Protein AF-A0A661V1I5-F1 (afdb_monomer)

Nearest PDB structures (foldseek):
  2yck-assembly1_X  TM=9.492E-01  e=4.056E-14  Carboxydothermus hydrogenoformans Z-2901
  4o1e-assembly1_B  TM=9.202E-01  e=3.389E-14  Desulfitobacterium hafniense DCB-2
  4o1f-assembly1_B  TM=9.133E-01  e=3.598E-14  Desulfitobacterium hafniense DCB-2
  4djd-assembly1_A  TM=9.327E-01  e=1.877E-12  Neomoorella thermoacetica
  1f6y-assembly1_B  TM=9.258E-01  e=1.568E-12  Moorella thermoacetica ATCC 39073

Sequence (183 aa):
MLIIGENINASSRRIAEAIKARNSTFLEELILRCAQNADYLDVNVGGDKGSTEQEIEDMKWLIDIICKVTDKAIVVDSANPEVIEAGLKQGVSLRAERSNRVAMVNSVNAEKARLEAIGPLVGEYRVDVIALAMDDKGIPSRVEERIRACDLILEGLSRYNIPAERVYFDPLVLPIGVDTTQG

Radius of gyration: 16.54 Å; Cα contacts (8 Å, |Δi|>4): 304; chains: 1; bounding box: 37×35×42 Å

Structure (mmCIF, N/CA/C/O backbone):
data_AF-A0A661V1I5-F1
#
_entry.id   AF-A0A661V1I5-F1
#
loop_
_atom_site.group_PDB
_atom_site.id
_atom_site.type_symbol
_atom_site.label_atom_id
_atom_site.label_alt_id
_atom_site.label_comp_id
_atom_site.label_asym_id
_atom_site.label_entity_id
_atom_site.label_seq_id
_atom_site.pdbx_PDB_ins_code
_atom_site.Cartn_x
_atom_site.Cartn_y
_atom_site.Cartn_z
_atom_site.occupancy
_atom_site.B_iso_or_equiv
_atom_site.auth_seq_id
_atom_site.auth_comp_id
_atom_site.auth_asym_id
_atom_site.auth_atom_id
_atom_site.pdbx_PDB_model_num
ATOM 1 N N . MET A 1 1 ? -13.691 -7.623 -11.183 1.00 90.19 1 MET A N 1
ATOM 2 C CA . MET A 1 1 ? -12.811 -6.454 -10.996 1.00 90.19 1 MET A CA 1
ATOM 3 C C . MET A 1 1 ? -12.716 -6.231 -9.505 1.00 90.19 1 MET A C 1
ATOM 5 O O . MET A 1 1 ? -13.772 -6.224 -8.890 1.00 90.19 1 MET A O 1
ATOM 9 N N . LEU A 1 2 ? -11.506 -6.144 -8.955 1.00 95.19 2 LEU A N 1
ATOM 10 C CA . LEU A 1 2 ? -11.313 -5.737 -7.563 1.00 95.19 2 LEU A CA 1
ATOM 11 C C . LEU A 1 2 ? -11.330 -4.210 -7.495 1.00 95.19 2 LEU A C 1
ATOM 13 O O . LEU A 1 2 ? -10.787 -3.559 -8.388 1.00 95.19 2 LEU A O 1
ATOM 17 N N . ILE A 1 3 ? -11.952 -3.652 -6.462 1.00 97.50 3 ILE A N 1
ATOM 18 C CA . ILE A 1 3 ? -12.071 -2.208 -6.260 1.00 97.50 3 ILE A CA 1
ATOM 19 C C . ILE A 1 3 ? -11.316 -1.818 -4.989 1.00 97.50 3 ILE A C 1
ATOM 21 O O . ILE A 1 3 ? -11.669 -2.254 -3.892 1.00 97.50 3 ILE A O 1
ATOM 25 N N . ILE A 1 4 ? -10.299 -0.970 -5.134 1.00 97.94 4 ILE A N 1
ATOM 26 C CA . ILE A 1 4 ? -9.569 -0.359 -4.020 1.00 97.94 4 ILE A CA 1
ATOM 27 C C . ILE A 1 4 ? -10.082 1.077 -3.860 1.00 97.94 4 ILE A C 1
ATOM 29 O O . ILE A 1 4 ? -9.988 1.879 -4.786 1.00 97.94 4 ILE A O 1
ATOM 33 N N . GLY A 1 5 ? -10.683 1.396 -2.713 1.00 97.44 5 GLY A N 1
ATOM 34 C CA . GLY A 1 5 ? -11.183 2.741 -2.423 1.00 97.44 5 GLY A CA 1
ATOM 35 C C . GLY A 1 5 ? -10.078 3.661 -1.900 1.00 97.44 5 GLY A C 1
ATOM 36 O O . GLY A 1 5 ? -9.594 3.443 -0.796 1.00 97.44 5 GLY A O 1
ATOM 37 N N . GLU A 1 6 ? -9.745 4.716 -2.646 1.00 95.94 6 GLU A N 1
ATOM 38 C CA . GLU A 1 6 ? -8.630 5.655 -2.381 1.00 95.94 6 GLU A CA 1
ATOM 39 C C . GLU A 1 6 ? -8.976 6.840 -1.452 1.00 95.94 6 GLU A C 1
ATOM 41 O O . GLU A 1 6 ? -8.197 7.773 -1.268 1.00 95.94 6 GLU A O 1
ATOM 46 N N . ASN A 1 7 ? -10.187 6.877 -0.889 1.00 95.81 7 ASN A N 1
ATOM 47 C CA . ASN A 1 7 ? -10.696 8.085 -0.230 1.00 95.81 7 ASN A CA 1
ATOM 48 C C . ASN A 1 7 ? -10.037 8.406 1.126 1.00 95.81 7 ASN A C 1
ATOM 50 O O . ASN A 1 7 ? -10.216 9.522 1.622 1.00 95.81 7 ASN A O 1
ATOM 54 N N . ILE A 1 8 ? -9.327 7.457 1.744 1.00 96.69 8 ILE A N 1
ATOM 55 C CA . ILE A 1 8 ? -8.673 7.619 3.052 1.00 96.69 8 ILE A CA 1
ATOM 56 C C . ILE A 1 8 ? -7.198 7.966 2.815 1.00 96.69 8 ILE A C 1
ATOM 58 O O . ILE A 1 8 ? -6.294 7.201 3.136 1.00 96.69 8 ILE A O 1
ATOM 62 N N . ASN A 1 9 ? -6.968 9.134 2.216 1.00 96.50 9 ASN A N 1
ATOM 63 C CA . ASN A 1 9 ? -5.639 9.564 1.796 1.00 96.50 9 ASN A CA 1
ATOM 64 C C . ASN A 1 9 ? -5.315 10.981 2.290 1.00 96.50 9 ASN A C 1
ATOM 66 O O . ASN A 1 9 ? -6.032 11.941 1.988 1.00 96.50 9 ASN A O 1
ATOM 70 N N . ALA A 1 10 ? -4.228 11.112 3.053 1.00 95.31 10 ALA A N 1
ATOM 71 C CA . ALA A 1 10 ? -3.801 12.358 3.684 1.00 95.31 10 ALA A CA 1
ATOM 72 C C . ALA A 1 10 ? -3.279 13.432 2.706 1.00 95.31 10 ALA A C 1
ATOM 74 O O . ALA A 1 10 ? -3.188 14.599 3.088 1.00 95.31 10 ALA A O 1
ATOM 75 N N . SER A 1 11 ? -3.049 13.119 1.427 1.00 92.75 11 SER A N 1
ATOM 76 C CA . SER A 1 11 ? -2.847 14.156 0.398 1.00 92.75 11 SER A CA 1
ATOM 77 C C . SER A 1 11 ? -4.077 15.065 0.240 1.00 92.75 11 SER A C 1
ATOM 79 O O . SER A 1 11 ? -3.967 16.249 -0.094 1.00 92.75 11 SER A O 1
ATOM 81 N N . SER A 1 12 ? -5.272 14.550 0.551 1.00 94.19 12 SER A N 1
ATOM 82 C CA . SER A 1 12 ? -6.475 15.362 0.666 1.00 94.19 12 SER A CA 1
ATOM 83 C C . SER A 1 12 ? -6.433 16.172 1.954 1.00 94.19 12 SER A C 1
ATOM 85 O O . SER A 1 12 ? -6.531 15.633 3.058 1.00 94.19 12 SER A O 1
ATOM 87 N N . ARG A 1 13 ? -6.409 17.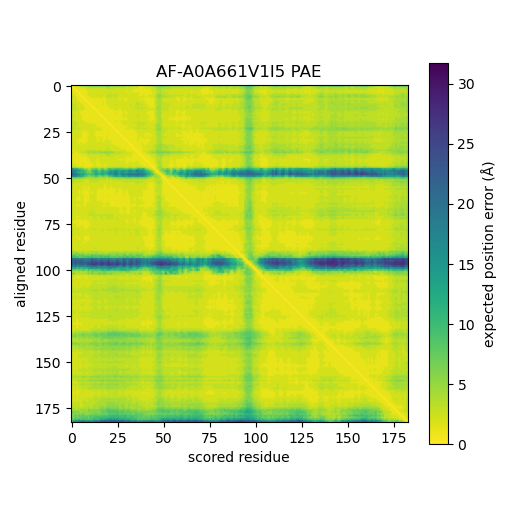502 1.817 1.00 93.31 13 ARG A N 1
ATOM 88 C CA . ARG A 1 13 ? -6.427 18.441 2.949 1.00 93.31 13 ARG A CA 1
ATOM 89 C C . ARG A 1 13 ? -7.509 18.115 3.984 1.00 93.31 13 ARG A C 1
ATOM 91 O O . ARG A 1 13 ? -7.252 18.182 5.181 1.00 93.31 13 ARG A O 1
ATOM 98 N N . ARG A 1 14 ? -8.711 17.749 3.528 1.00 95.25 14 ARG A N 1
ATOM 99 C CA . ARG A 1 14 ? -9.840 17.415 4.409 1.00 95.25 14 ARG A CA 1
ATOM 100 C C . ARG A 1 14 ? -9.549 16.179 5.264 1.00 95.25 14 ARG A C 1
ATOM 102 O O . ARG A 1 14 ? -9.941 16.141 6.426 1.00 95.25 14 ARG A O 1
ATOM 109 N N . ILE A 1 15 ? -8.888 15.178 4.687 1.00 95.88 15 ILE A N 1
ATOM 110 C CA . ILE A 1 15 ? -8.529 13.940 5.383 1.00 95.88 15 ILE A CA 1
ATOM 111 C C . ILE A 1 15 ? -7.357 14.194 6.330 1.00 95.88 15 ILE A C 1
ATOM 113 O O . ILE A 1 15 ? -7.451 13.831 7.499 1.00 95.88 15 ILE A O 1
ATOM 117 N N . ALA A 1 16 ? -6.321 14.911 5.887 1.00 94.69 16 ALA A N 1
ATOM 118 C CA . ALA A 1 16 ? -5.208 15.311 6.748 1.00 94.69 16 ALA A CA 1
ATOM 119 C C . ALA A 1 16 ? -5.670 16.099 7.984 1.00 94.69 16 ALA A C 1
ATOM 121 O O . ALA A 1 16 ? -5.245 15.815 9.103 1.00 94.69 16 ALA A O 1
ATOM 122 N N . GLU A 1 17 ? -6.569 17.072 7.807 1.00 95.12 17 GLU A N 1
ATOM 123 C CA . GLU A 1 17 ? -7.135 17.842 8.921 1.00 95.12 17 GLU A CA 1
ATOM 124 C C . GLU A 1 17 ? -7.941 16.948 9.876 1.00 95.12 17 GLU A C 1
ATOM 126 O O . GLU A 1 17 ? -7.834 17.104 11.093 1.00 95.12 17 GLU A O 1
ATOM 131 N N . ALA A 1 18 ? -8.698 15.978 9.352 1.00 96.44 18 ALA A N 1
ATOM 132 C CA . ALA A 1 18 ? -9.446 15.030 10.172 1.00 96.44 18 ALA A CA 1
ATOM 133 C C . ALA A 1 18 ? -8.541 14.086 10.977 1.00 96.44 18 ALA A C 1
ATOM 135 O O . ALA A 1 18 ? -8.819 13.853 12.155 1.00 96.44 18 ALA A O 1
ATOM 136 N N . ILE A 1 19 ? -7.457 13.588 10.372 1.00 95.75 19 ILE A N 1
ATOM 137 C CA . ILE A 1 19 ? -6.452 12.759 11.052 1.00 95.75 19 ILE A CA 1
ATOM 138 C C . ILE A 1 19 ? -5.800 13.561 12.176 1.00 95.75 19 ILE A C 1
ATOM 140 O O . ILE A 1 19 ? -5.834 13.150 13.337 1.00 95.75 19 ILE A O 1
ATOM 144 N N . LYS A 1 20 ? -5.314 14.765 11.856 1.00 94.06 20 LYS A N 1
ATOM 145 C CA . LYS A 1 20 ? -4.669 15.663 12.819 1.00 94.06 20 LYS A CA 1
ATOM 146 C C . LYS A 1 20 ? -5.583 16.028 13.990 1.00 94.06 20 LYS A C 1
ATOM 148 O O . LYS A 1 20 ? -5.125 16.118 15.125 1.00 94.06 20 LYS A O 1
ATOM 153 N N . ALA A 1 21 ? -6.867 16.256 13.724 1.00 96.31 21 ALA A N 1
ATOM 154 C CA . ALA A 1 21 ? -7.854 16.587 14.748 1.00 96.31 21 ALA A CA 1
ATOM 155 C C . ALA A 1 21 ? -8.402 15.358 15.497 1.00 96.31 21 ALA A C 1
ATOM 157 O O . ALA A 1 21 ? -9.274 15.522 16.349 1.00 96.31 21 ALA A O 1
ATOM 158 N N . ARG A 1 22 ? -7.942 14.141 15.166 1.00 96.69 22 ARG A N 1
ATOM 159 C CA . ARG A 1 22 ? -8.496 12.867 15.652 1.00 96.69 22 ARG A CA 1
ATOM 160 C C . ARG A 1 22 ? -10.026 12.799 15.521 1.00 96.69 22 ARG A C 1
ATOM 162 O O . ARG A 1 22 ? -10.720 12.285 16.396 1.00 96.69 22 ARG A O 1
ATOM 169 N N . ASN A 1 23 ? -10.567 13.327 14.422 1.00 97.62 23 ASN A N 1
ATOM 170 C CA . ASN A 1 23 ? -12.008 13.391 14.181 1.00 97.62 23 ASN A CA 1
ATOM 171 C C . ASN A 1 23 ? -12.547 12.025 13.723 1.00 97.62 23 ASN A C 1
ATOM 173 O O . ASN A 1 23 ? -12.797 11.804 12.535 1.00 97.62 23 ASN A O 1
ATOM 177 N N . SER A 1 24 ? -12.705 11.104 14.677 1.00 96.81 24 SER A N 1
ATOM 178 C CA . SER A 1 24 ? -13.149 9.735 14.405 1.00 96.81 24 SER A CA 1
ATOM 179 C C . SER A 1 24 ? -14.537 9.696 13.773 1.00 96.81 24 SER A C 1
ATOM 181 O O . SER A 1 24 ? -14.719 8.966 12.813 1.00 96.81 24 SER A O 1
ATOM 183 N 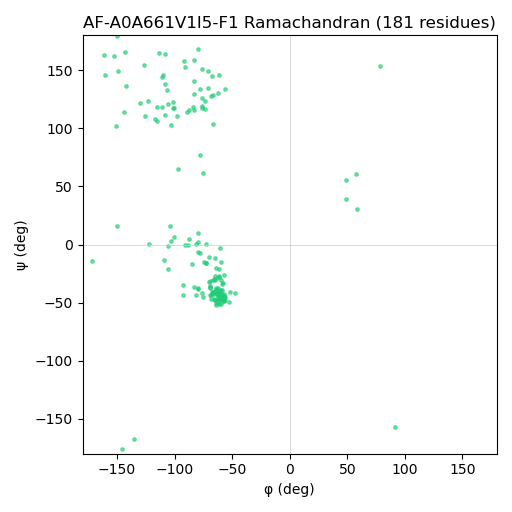N . THR A 1 25 ? -15.490 10.520 14.220 1.00 97.94 25 THR A N 1
ATOM 184 C CA . THR A 1 25 ? -16.861 10.528 13.676 1.00 97.94 25 THR A CA 1
ATOM 185 C C . THR A 1 25 ? -16.876 10.775 12.169 1.00 97.94 25 THR A C 1
ATOM 187 O O . THR A 1 25 ? -17.497 10.024 11.420 1.00 97.94 25 THR A O 1
ATOM 190 N N . PHE A 1 26 ? -16.149 11.795 11.702 1.00 98.00 26 PHE A N 1
ATOM 191 C CA . PHE A 1 26 ? -16.073 12.090 10.273 1.00 98.00 26 PHE A CA 1
ATOM 192 C C . PHE A 1 26 ? -15.441 10.940 9.472 1.00 98.00 26 PHE A C 1
ATOM 194 O O . PHE A 1 26 ? -15.925 10.604 8.387 1.00 98.00 26 PHE A O 1
ATOM 201 N N . LEU A 1 27 ? -14.365 10.345 9.996 1.00 97.94 27 LEU A N 1
ATOM 202 C CA . LEU A 1 27 ? -13.657 9.251 9.332 1.00 97.94 27 LEU A CA 1
ATOM 203 C C . LEU A 1 27 ? -14.492 7.968 9.312 1.00 97.94 27 LEU A C 1
ATOM 205 O O . LEU A 1 27 ? -14.593 7.346 8.263 1.00 97.94 27 LEU A O 1
ATOM 209 N N . GLU A 1 28 ? -15.150 7.613 10.416 1.00 98.25 28 GLU A N 1
ATOM 210 C CA . GLU A 1 28 ? -16.058 6.463 10.518 1.00 98.25 28 GLU A CA 1
ATOM 211 C C . GLU A 1 28 ? -17.181 6.549 9.473 1.00 98.25 28 GLU A C 1
ATOM 213 O O . GLU A 1 28 ? -17.413 5.600 8.722 1.00 98.25 28 GLU A O 1
ATOM 218 N N . GLU A 1 29 ? -17.831 7.711 9.350 1.00 98.00 29 GLU A N 1
ATOM 219 C CA . GLU A 1 29 ? -18.863 7.937 8.334 1.00 98.00 29 GLU A CA 1
ATOM 220 C C . GLU A 1 29 ? -18.321 7.843 6.902 1.00 98.00 29 GLU A C 1
ATOM 222 O O . GLU A 1 29 ? -18.997 7.328 6.008 1.00 98.00 29 GLU A O 1
ATOM 227 N N . LEU A 1 30 ? -17.120 8.374 6.653 1.00 97.56 30 LEU A N 1
ATOM 228 C CA . LEU A 1 30 ? -16.472 8.281 5.348 1.00 97.56 30 LEU A CA 1
ATOM 229 C C . LEU A 1 30 ? -16.160 6.826 4.995 1.00 97.56 30 LEU A C 1
ATOM 231 O O . LEU A 1 30 ? -16.548 6.375 3.920 1.00 97.56 30 LEU A O 1
ATOM 235 N N . ILE A 1 31 ? -15.526 6.099 5.912 1.00 97.62 31 ILE A N 1
ATOM 236 C CA . ILE A 1 31 ? -15.145 4.695 5.754 1.00 97.62 31 ILE A CA 1
ATOM 237 C C . ILE A 1 31 ? -16.372 3.839 5.445 1.00 97.62 31 ILE A C 1
ATOM 239 O O . ILE A 1 31 ? -16.349 3.062 4.493 1.00 97.62 31 ILE A O 1
ATOM 243 N N . LEU A 1 32 ? -17.467 4.018 6.191 1.00 97.62 32 LEU A N 1
ATOM 244 C CA . LEU A 1 32 ? -18.715 3.290 5.957 1.00 97.62 32 LEU A CA 1
ATOM 245 C C . LEU A 1 32 ? -19.288 3.535 4.558 1.00 97.62 32 LEU A C 1
ATOM 247 O O . LEU A 1 32 ? -19.791 2.601 3.936 1.00 97.62 32 LEU A O 1
ATOM 251 N N . ARG A 1 33 ? -19.210 4.769 4.042 1.00 96.75 33 ARG A N 1
ATOM 252 C CA . ARG A 1 33 ? -19.646 5.079 2.671 1.00 96.75 33 ARG A CA 1
ATOM 253 C C . ARG A 1 33 ? -18.734 4.431 1.631 1.00 96.75 33 ARG A C 1
ATOM 255 O O . ARG A 1 33 ? -19.234 3.800 0.704 1.00 96.75 33 ARG A O 1
ATOM 262 N N . CYS A 1 34 ? -17.417 4.553 1.791 1.00 95.06 34 CYS A N 1
ATOM 263 C CA . CYS A 1 34 ? -16.435 3.976 0.869 1.00 95.06 34 CYS A CA 1
ATOM 264 C C . CYS A 1 34 ? -16.539 2.445 0.811 1.00 95.06 34 CYS A C 1
ATOM 266 O O . CYS A 1 34 ? -16.527 1.858 -0.270 1.00 95.06 34 CYS A O 1
ATOM 268 N N . ALA A 1 35 ? -16.745 1.801 1.962 1.00 95.25 35 ALA A N 1
ATOM 269 C CA . ALA A 1 35 ? -16.865 0.352 2.079 1.00 95.25 35 ALA A CA 1
ATOM 270 C C . ALA A 1 35 ? -18.045 -0.247 1.290 1.00 95.25 35 ALA A C 1
ATOM 272 O O . ALA A 1 35 ? -18.013 -1.434 0.975 1.00 95.25 35 ALA A O 1
ATOM 273 N N . GLN A 1 36 ? -19.078 0.528 0.943 1.00 95.94 36 GLN A N 1
ATOM 274 C CA . GLN A 1 36 ? -20.239 -0.000 0.210 1.00 95.94 36 GLN A CA 1
ATOM 275 C C . GLN A 1 36 ? -19.891 -0.470 -1.206 1.00 95.94 36 GLN A C 1
ATOM 277 O O . GLN A 1 36 ? -20.522 -1.399 -1.701 1.00 95.94 36 GLN A O 1
ATOM 282 N N . ASN A 1 37 ? -18.889 0.146 -1.839 1.00 93.81 37 ASN A N 1
ATOM 283 C CA . ASN A 1 37 ? -18.555 -0.095 -3.246 1.00 93.81 37 ASN A CA 1
ATOM 284 C C . ASN A 1 37 ? -17.115 -0.577 -3.462 1.00 93.81 37 ASN A C 1
ATOM 286 O O . ASN A 1 37 ? -16.721 -0.783 -4.604 1.00 93.81 37 ASN A O 1
ATOM 290 N N . ALA A 1 38 ? -16.334 -0.738 -2.393 1.00 96.69 38 ALA A N 1
ATOM 291 C CA . ALA A 1 38 ? -14.940 -1.159 -2.467 1.00 96.69 38 ALA A CA 1
ATOM 292 C C . ALA A 1 38 ? -14.756 -2.580 -1.923 1.00 96.69 38 ALA A C 1
ATOM 294 O O . ALA A 1 38 ? -15.428 -2.975 -0.968 1.00 96.69 38 ALA A O 1
ATOM 295 N N . ASP A 1 39 ? -13.834 -3.342 -2.503 1.00 95.88 39 ASP A N 1
ATOM 296 C CA . ASP A 1 39 ? -13.372 -4.628 -1.971 1.00 95.88 39 ASP A CA 1
ATOM 297 C C . ASP A 1 39 ? -12.288 -4.412 -0.906 1.00 95.88 39 ASP A C 1
ATOM 299 O O . ASP A 1 39 ? -12.292 -5.083 0.130 1.00 95.88 39 ASP A O 1
ATOM 303 N N . TYR A 1 40 ? -11.433 -3.407 -1.126 1.00 97.25 40 TYR A N 1
ATOM 304 C CA . TYR A 1 40 ? -10.380 -2.976 -0.212 1.00 97.25 40 TYR A CA 1
ATOM 305 C C . TYR A 1 40 ? -10.474 -1.480 0.085 1.00 97.25 40 TYR A C 1
ATOM 307 O O . TYR A 1 40 ? -10.955 -0.697 -0.734 1.00 97.25 40 TYR A O 1
ATOM 315 N N . LEU A 1 41 ? -9.966 -1.073 1.241 1.00 98.00 41 LEU A N 1
ATOM 316 C CA . LEU A 1 41 ? -9.796 0.328 1.610 1.00 98.00 41 LEU A CA 1
ATOM 317 C C . LEU A 1 41 ? -8.306 0.656 1.643 1.00 98.00 41 LEU A C 1
ATOM 319 O O . LEU A 1 41 ? -7.571 0.058 2.427 1.00 98.00 41 LEU A O 1
ATOM 323 N N . ASP A 1 42 ? -7.881 1.580 0.787 1.00 98.12 42 ASP A N 1
ATOM 324 C CA . ASP A 1 42 ? -6.527 2.124 0.805 1.00 98.12 42 ASP A CA 1
ATOM 325 C C . ASP A 1 42 ? -6.399 3.158 1.919 1.00 98.12 42 ASP A C 1
ATOM 327 O O . ASP A 1 42 ? -7.301 3.976 2.119 1.00 98.12 42 ASP A O 1
ATOM 331 N N . VAL A 1 43 ? -5.317 3.057 2.689 1.00 97.56 43 VAL A N 1
ATOM 332 C CA . VAL A 1 43 ? -5.055 3.907 3.847 1.00 97.56 43 VAL A CA 1
ATOM 333 C C . VAL A 1 43 ? -3.691 4.534 3.681 1.00 97.56 43 VAL A C 1
ATOM 335 O O . VAL A 1 43 ? -2.672 3.860 3.821 1.00 97.56 43 VAL A O 1
ATOM 338 N N . ASN A 1 44 ? -3.696 5.841 3.455 1.00 97.31 44 ASN A N 1
ATOM 339 C CA . ASN A 1 44 ? -2.499 6.643 3.295 1.00 97.31 44 ASN A CA 1
ATOM 340 C C . ASN A 1 44 ? -2.489 7.780 4.326 1.00 97.31 44 ASN A C 1
ATOM 342 O O . ASN A 1 44 ? -3.410 8.601 4.398 1.00 97.31 44 ASN A O 1
ATOM 346 N N . VAL A 1 45 ? -1.418 7.827 5.119 1.00 94.94 45 VAL A N 1
ATOM 347 C CA . VAL A 1 45 ? -1.166 8.853 6.150 1.00 94.94 45 VAL A CA 1
ATOM 348 C C . VAL A 1 45 ? -0.085 9.856 5.748 1.00 94.94 45 VAL A C 1
ATOM 350 O O . VAL A 1 45 ? 0.204 10.778 6.507 1.00 94.94 45 VAL A O 1
ATOM 353 N N . GLY A 1 46 ? 0.501 9.684 4.562 1.00 80.12 46 GLY A N 1
ATOM 354 C CA . GLY A 1 46 ? 1.579 10.511 4.045 1.00 80.12 46 GLY A CA 1
ATOM 355 C C . GLY A 1 46 ? 1.103 11.927 3.726 1.00 80.12 46 GLY A C 1
ATOM 356 O O . GLY A 1 46 ? 0.130 12.141 3.000 1.00 80.12 46 GLY A O 1
ATOM 357 N N . GLY A 1 47 ? 1.811 12.913 4.268 1.00 68.69 47 GLY A N 1
ATOM 358 C CA . GLY A 1 47 ? 1.547 14.331 4.045 1.00 68.69 47 GLY A CA 1
ATOM 359 C C . GLY A 1 47 ? 2.753 15.192 4.410 1.00 68.69 47 GLY A C 1
ATOM 360 O O . GLY A 1 47 ? 3.650 14.757 5.124 1.00 68.69 47 GLY A O 1
ATOM 361 N N . ASP A 1 48 ? 2.770 16.441 3.943 1.00 60.94 48 ASP A N 1
ATOM 362 C CA . ASP A 1 48 ? 3.988 17.263 3.817 1.00 60.94 48 ASP A CA 1
ATOM 363 C C . ASP A 1 48 ? 4.791 17.568 5.107 1.00 60.94 48 ASP A C 1
ATOM 365 O O . ASP A 1 48 ? 5.784 18.295 5.026 1.00 60.94 48 ASP A O 1
ATOM 369 N N . LYS A 1 49 ? 4.365 17.150 6.313 1.00 63.16 49 LYS A N 1
ATOM 370 C CA . LYS A 1 49 ? 4.898 17.700 7.585 1.00 63.16 49 LYS A CA 1
ATOM 371 C C . LYS A 1 49 ? 4.910 16.756 8.806 1.00 63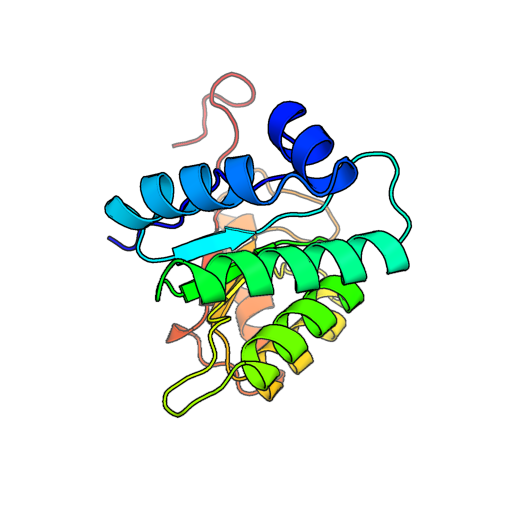.16 49 LYS A C 1
ATOM 373 O O . LYS A 1 49 ? 5.029 17.258 9.924 1.00 63.16 49 LYS A O 1
ATOM 378 N N . GLY A 1 50 ? 4.756 15.441 8.640 1.00 72.00 50 GLY A N 1
ATOM 379 C CA . GLY A 1 50 ? 4.800 14.470 9.750 1.00 72.00 50 GLY A CA 1
ATOM 380 C C . GLY A 1 50 ? 6.206 13.918 10.019 1.00 72.00 50 GLY A C 1
ATOM 381 O O . GLY A 1 50 ? 7.028 13.874 9.111 1.00 72.00 50 GLY A O 1
ATOM 382 N N . SER A 1 51 ? 6.498 13.501 11.258 1.00 91.19 51 SER A N 1
ATOM 383 C CA . SER A 1 51 ? 7.631 12.598 11.517 1.00 91.19 51 SER A CA 1
ATOM 384 C C . SER A 1 51 ? 7.204 11.149 11.266 1.00 91.19 51 SER A C 1
ATOM 386 O O . SER A 1 51 ? 6.011 10.846 11.343 1.00 91.19 51 SER A O 1
ATOM 388 N N . THR A 1 52 ? 8.156 10.245 11.022 1.00 94.00 52 THR A N 1
ATOM 389 C CA . THR A 1 52 ? 7.883 8.803 10.870 1.00 94.00 52 THR A CA 1
ATOM 390 C C . THR A 1 52 ? 7.065 8.253 12.041 1.00 94.00 52 THR A C 1
ATOM 392 O O . THR A 1 52 ? 6.127 7.488 11.844 1.00 94.00 52 THR A O 1
ATOM 395 N N . GLU A 1 53 ? 7.367 8.679 13.270 1.00 95.00 53 GLU A N 1
ATOM 396 C CA . GLU A 1 53 ? 6.646 8.243 14.468 1.00 95.00 53 GLU A CA 1
ATOM 397 C C . GLU A 1 53 ? 5.183 8.691 14.445 1.00 95.00 53 GLU A C 1
ATOM 399 O O . GLU A 1 53 ? 4.296 7.929 14.824 1.00 95.00 53 GLU A O 1
ATOM 404 N N . GLN A 1 54 ? 4.913 9.910 13.974 1.00 94.56 54 GLN A N 1
ATOM 405 C CA . GLN A 1 54 ? 3.546 10.404 13.844 1.00 94.56 54 GLN A CA 1
ATOM 406 C C . GLN A 1 54 ? 2.775 9.628 12.769 1.00 94.56 54 GLN A C 1
ATOM 408 O O . GLN A 1 54 ? 1.634 9.241 13.011 1.00 94.56 54 GLN A O 1
ATOM 413 N N . GLU A 1 55 ? 3.399 9.350 11.620 1.00 96.19 55 GLU A N 1
ATOM 414 C CA . GLU A 1 55 ? 2.793 8.538 10.556 1.00 96.19 55 GLU A CA 1
ATOM 415 C C . GLU A 1 55 ? 2.475 7.116 11.038 1.00 96.19 55 GLU A C 1
ATOM 417 O O . GLU A 1 55 ? 1.400 6.590 10.751 1.00 96.19 55 GLU A O 1
ATOM 422 N N . ILE A 1 56 ? 3.363 6.509 11.829 1.00 97.06 56 ILE A N 1
ATOM 423 C CA . ILE A 1 56 ? 3.133 5.204 12.459 1.00 97.06 56 ILE A CA 1
ATOM 424 C C . ILE A 1 56 ? 1.882 5.233 13.347 1.00 97.06 56 ILE A C 1
ATOM 426 O O . ILE A 1 56 ? 1.033 4.343 13.251 1.00 97.06 56 ILE A O 1
ATOM 430 N N . GLU A 1 57 ? 1.749 6.239 14.212 1.00 96.94 57 GLU A N 1
ATOM 431 C CA . GLU A 1 57 ? 0.602 6.344 15.120 1.00 96.94 57 GLU A CA 1
ATOM 432 C C . GLU A 1 57 ? -0.700 6.660 14.375 1.00 96.94 57 GLU A C 1
ATOM 434 O O . GLU A 1 57 ? -1.759 6.127 14.715 1.00 96.94 57 GLU A O 1
ATOM 439 N N . ASP A 1 58 ? -0.632 7.465 13.317 1.00 97.19 58 ASP A N 1
ATOM 440 C CA . ASP A 1 58 ? -1.780 7.753 12.459 1.00 97.19 58 ASP A CA 1
ATOM 441 C C . ASP A 1 58 ? -2.237 6.520 11.680 1.00 97.19 58 ASP A C 1
ATOM 443 O O . ASP A 1 58 ? -3.441 6.258 11.612 1.00 97.19 58 ASP A O 1
ATOM 447 N N . MET A 1 59 ? -1.296 5.725 11.165 1.00 97.75 59 MET A N 1
ATOM 448 C CA . MET A 1 59 ? -1.591 4.490 10.439 1.00 97.75 59 MET A CA 1
ATOM 449 C C . MET A 1 59 ? -2.306 3.486 11.342 1.00 97.75 59 MET A C 1
ATOM 451 O O . MET A 1 59 ? -3.370 2.977 10.986 1.00 97.75 59 MET A O 1
ATOM 455 N N . LYS A 1 60 ? -1.769 3.238 12.545 1.00 97.38 60 LYS A N 1
ATOM 456 C CA . LYS A 1 60 ? -2.399 2.333 13.521 1.00 97.38 60 LYS A CA 1
ATOM 457 C C . LYS A 1 60 ? -3.812 2.790 13.874 1.00 97.38 60 LYS A C 1
ATOM 459 O O . LYS A 1 60 ? -4.746 1.992 13.838 1.00 97.38 60 LYS A O 1
ATOM 464 N N . TRP A 1 61 ? -3.973 4.080 14.163 1.00 97.50 61 TRP A N 1
ATOM 465 C CA . TRP A 1 61 ? -5.260 4.645 14.550 1.00 97.50 61 TRP A CA 1
ATOM 466 C C . TRP A 1 61 ? -6.307 4.555 13.432 1.00 97.50 61 TRP A C 1
ATOM 468 O O . TRP A 1 61 ? -7.462 4.225 13.700 1.00 97.50 61 TRP A O 1
ATOM 478 N N . LEU A 1 62 ? -5.931 4.800 12.173 1.00 97.50 62 LEU A N 1
ATOM 479 C CA . LEU A 1 62 ? -6.850 4.627 11.045 1.00 97.50 62 LEU A CA 1
ATOM 480 C C . LEU A 1 62 ? -7.251 3.164 10.848 1.00 97.50 62 LEU A C 1
ATOM 482 O O . LEU A 1 62 ? -8.429 2.889 10.618 1.00 97.50 62 LEU A O 1
ATOM 486 N N . ILE A 1 63 ? -6.308 2.228 10.987 1.00 96.69 63 ILE A N 1
ATOM 487 C CA . ILE A 1 63 ? -6.604 0.791 10.929 1.00 96.69 63 ILE A CA 1
ATOM 488 C C . ILE A 1 63 ? -7.604 0.401 12.025 1.00 96.69 63 ILE A C 1
ATOM 490 O O . ILE A 1 63 ? -8.564 -0.316 11.731 1.00 96.69 63 ILE A O 1
ATOM 494 N N . ASP A 1 64 ? -7.448 0.916 13.249 1.00 95.56 64 ASP A N 1
ATOM 495 C CA . ASP A 1 64 ? -8.393 0.679 14.349 1.00 95.56 64 ASP A CA 1
ATOM 496 C C . ASP A 1 64 ? -9.800 1.183 14.018 1.00 95.56 64 ASP A C 1
ATOM 498 O O . ASP A 1 64 ? -10.786 0.468 14.217 1.00 95.56 64 ASP A O 1
ATOM 502 N N . ILE A 1 65 ? -9.908 2.399 13.472 1.00 96.12 65 ILE A N 1
ATOM 503 C CA . ILE A 1 65 ? -11.198 2.972 13.068 1.00 96.12 65 ILE A CA 1
ATOM 504 C C . ILE A 1 65 ? -11.854 2.107 11.993 1.00 96.12 65 ILE A C 1
ATOM 506 O O . ILE A 1 65 ? -13.039 1.789 12.103 1.00 96.12 65 ILE A O 1
ATOM 510 N N . ILE A 1 66 ? -11.103 1.710 10.965 1.00 95.62 66 ILE A N 1
ATOM 511 C CA . ILE A 1 66 ? -11.637 0.888 9.875 1.00 95.62 66 ILE A CA 1
ATOM 512 C C . ILE A 1 66 ? -12.141 -0.446 10.419 1.00 95.62 66 ILE A C 1
ATOM 514 O O . ILE A 1 66 ? -13.275 -0.834 10.138 1.00 95.62 66 ILE A O 1
ATOM 518 N N . CYS A 1 67 ? -11.339 -1.119 11.244 1.00 93.12 67 CYS A N 1
ATOM 519 C CA . CYS A 1 67 ? -11.705 -2.410 11.819 1.00 93.12 67 CYS A CA 1
ATOM 520 C C . CYS A 1 67 ? -12.908 -2.320 12.765 1.00 93.12 67 CYS A C 1
ATOM 522 O O . CYS A 1 67 ? -13.644 -3.295 12.899 1.00 93.12 67 CYS A O 1
ATOM 524 N N . LYS A 1 68 ? -13.135 -1.162 13.394 1.00 93.19 68 LYS A N 1
ATOM 525 C CA . LYS A 1 68 ? -14.301 -0.916 14.247 1.00 93.19 68 LYS A CA 1
ATOM 526 C C . LYS A 1 68 ? -15.610 -0.839 13.457 1.00 93.19 68 LYS A C 1
ATOM 528 O O . LYS A 1 68 ? -16.643 -1.252 13.980 1.00 93.19 68 LYS A O 1
ATOM 533 N N . VAL A 1 69 ? -15.599 -0.273 12.248 1.00 95.38 69 VAL A N 1
ATOM 534 C CA . VAL A 1 69 ? -16.843 0.077 11.529 1.00 95.38 69 VAL A CA 1
ATOM 535 C C . VAL A 1 69 ? -17.147 -0.795 10.318 1.00 95.38 69 VAL A C 1
ATOM 537 O O . VAL A 1 69 ? -18.258 -0.744 9.799 1.00 95.38 69 VAL A O 1
ATOM 540 N N . THR A 1 70 ? -16.193 -1.586 9.835 1.00 93.50 70 THR A N 1
ATOM 541 C CA . THR A 1 70 ? -16.388 -2.430 8.652 1.00 93.50 70 THR A CA 1
ATOM 542 C C . THR A 1 70 ? -15.488 -3.660 8.686 1.00 93.50 70 THR A C 1
ATOM 544 O O . THR A 1 70 ? -14.486 -3.680 9.395 1.00 93.50 70 THR A O 1
ATOM 547 N N . ASP A 1 71 ? -15.811 -4.669 7.876 1.00 91.56 71 ASP A N 1
ATOM 548 C CA . ASP A 1 71 ? -15.024 -5.897 7.686 1.00 91.56 71 ASP A CA 1
ATOM 549 C C . ASP A 1 71 ? -14.175 -5.886 6.406 1.00 91.56 71 ASP A C 1
ATOM 551 O O . ASP A 1 71 ? -13.555 -6.889 6.053 1.00 91.56 71 ASP A O 1
ATOM 555 N N . LYS A 1 72 ? -14.129 -4.754 5.690 1.00 93.69 72 LYS A N 1
ATOM 556 C CA . LYS A 1 72 ? -13.320 -4.630 4.471 1.00 93.69 72 LYS A CA 1
ATOM 557 C C . LYS A 1 72 ? -11.832 -4.822 4.755 1.00 93.69 72 LYS A C 1
ATOM 559 O O . LYS A 1 72 ? -11.327 -4.452 5.822 1.00 93.69 72 LYS A O 1
ATOM 564 N N . ALA A 1 73 ? -11.161 -5.423 3.776 1.00 94.12 73 ALA A N 1
ATOM 565 C CA . ALA A 1 73 ? -9.722 -5.612 3.779 1.00 94.12 73 ALA A CA 1
ATOM 566 C C . ALA A 1 73 ? -9.009 -4.272 3.562 1.00 94.12 73 ALA A C 1
ATOM 568 O O . ALA A 1 73 ? -9.532 -3.381 2.893 1.00 94.12 73 ALA A O 1
ATOM 569 N N . ILE A 1 74 ? -7.819 -4.131 4.136 1.00 97.06 74 ILE A N 1
ATOM 570 C CA . ILE A 1 74 ? -7.052 -2.883 4.123 1.00 97.06 74 ILE A CA 1
ATOM 571 C C . ILE A 1 74 ? -5.837 -3.025 3.201 1.00 97.06 74 ILE A C 1
ATOM 573 O O . ILE A 1 74 ? -5.149 -4.053 3.235 1.00 97.06 74 ILE A O 1
ATOM 577 N N . VAL A 1 75 ? -5.574 -1.982 2.413 1.00 98.25 75 VAL A N 1
ATOM 578 C CA . VAL A 1 75 ? -4.296 -1.744 1.733 1.00 98.25 75 VAL A CA 1
ATOM 579 C C . VAL A 1 75 ? -3.537 -0.691 2.533 1.00 98.25 75 VAL A C 1
ATOM 581 O O . VAL A 1 75 ? -4.063 0.391 2.786 1.00 98.25 75 VAL A O 1
ATOM 584 N N . VAL A 1 76 ? -2.325 -1.019 2.977 1.00 97.88 76 VAL A N 1
ATOM 585 C CA . VAL A 1 76 ? -1.452 -0.058 3.664 1.00 97.88 76 VAL A CA 1
ATOM 586 C C . VAL A 1 76 ? -0.618 0.663 2.616 1.00 97.88 76 VAL A C 1
ATOM 588 O O . VAL A 1 76 ? 0.216 0.025 1.973 1.00 97.88 76 VAL A O 1
ATOM 591 N N . ASP A 1 77 ? -0.844 1.968 2.466 1.00 97.88 77 ASP A N 1
ATOM 592 C CA . ASP A 1 77 ? -0.165 2.824 1.495 1.00 97.88 77 ASP A CA 1
ATOM 593 C C . ASP A 1 77 ? 0.815 3.780 2.181 1.00 97.88 77 ASP A C 1
ATOM 595 O O . ASP A 1 77 ? 0.434 4.678 2.941 1.00 97.88 77 ASP A O 1
ATOM 599 N N . SER A 1 78 ? 2.109 3.553 1.944 1.00 96.75 78 SER A N 1
ATOM 600 C CA . SER A 1 78 ? 3.164 4.445 2.415 1.00 96.75 78 SER A CA 1
ATOM 601 C C . SER A 1 78 ? 4.475 4.270 1.647 1.00 96.75 78 SER A C 1
ATOM 603 O O . SER A 1 78 ? 4.913 3.171 1.292 1.00 96.75 78 SER A O 1
ATOM 605 N N . ALA A 1 79 ? 5.195 5.377 1.479 1.00 93.69 79 ALA A N 1
ATOM 606 C CA . ALA A 1 79 ? 6.578 5.358 1.021 1.00 93.69 79 ALA A CA 1
ATOM 607 C C . ALA A 1 79 ? 7.560 4.889 2.113 1.00 93.69 79 ALA A C 1
ATOM 609 O O . ALA A 1 79 ? 8.689 4.529 1.791 1.00 93.69 79 ALA A O 1
ATOM 610 N N . ASN A 1 80 ? 7.161 4.837 3.386 1.00 96.06 80 ASN A N 1
ATOM 611 C CA . ASN A 1 80 ? 8.040 4.492 4.500 1.00 96.06 80 ASN A CA 1
ATOM 612 C C . ASN A 1 80 ? 7.857 3.020 4.945 1.00 96.06 80 ASN A C 1
ATOM 614 O O . ASN A 1 80 ? 6.776 2.660 5.420 1.00 96.06 80 ASN A O 1
ATOM 618 N N . PRO A 1 81 ? 8.896 2.163 4.847 1.00 96.94 81 PRO A N 1
ATOM 619 C CA . PRO A 1 81 ? 8.820 0.767 5.285 1.00 96.94 81 PRO A CA 1
ATOM 620 C C . PRO A 1 81 ? 8.439 0.582 6.761 1.00 96.94 81 PRO A C 1
ATOM 622 O O . PRO A 1 81 ? 7.744 -0.379 7.086 1.00 96.94 81 PRO A O 1
ATOM 625 N N . GLU A 1 82 ? 8.838 1.496 7.651 1.00 97.44 82 GLU A N 1
ATOM 626 C CA . GLU A 1 82 ? 8.508 1.416 9.083 1.00 97.44 82 GLU A CA 1
ATOM 627 C C . GLU A 1 82 ? 7.010 1.647 9.330 1.00 97.44 82 GLU A C 1
ATOM 629 O O . GLU A 1 82 ? 6.389 0.966 10.150 1.00 97.44 82 GLU A O 1
ATOM 634 N N . VAL A 1 83 ? 6.401 2.562 8.569 1.00 97.69 83 VAL A N 1
ATOM 635 C CA . VAL A 1 83 ? 4.953 2.819 8.607 1.00 97.69 83 VAL A CA 1
ATOM 636 C C . VAL A 1 83 ? 4.186 1.618 8.052 1.00 97.69 83 VAL A C 1
ATOM 638 O O . VAL A 1 83 ? 3.183 1.207 8.640 1.00 97.69 83 VAL A O 1
ATOM 641 N N . ILE A 1 84 ? 4.685 1.008 6.968 1.00 98.06 84 ILE A N 1
ATOM 642 C CA . ILE A 1 84 ? 4.115 -0.228 6.412 1.00 98.06 84 ILE A CA 1
ATOM 643 C C . ILE A 1 84 ? 4.147 -1.347 7.452 1.00 98.06 84 ILE A C 1
ATOM 645 O O . ILE A 1 84 ? 3.119 -1.974 7.716 1.00 98.06 84 ILE A O 1
ATOM 649 N N . GLU A 1 85 ? 5.304 -1.593 8.068 1.00 97.88 85 GLU A N 1
ATOM 650 C CA . GLU A 1 85 ? 5.453 -2.640 9.076 1.00 97.88 85 GLU A CA 1
ATOM 651 C C . GLU A 1 85 ? 4.521 -2.400 10.274 1.00 97.88 85 GLU A C 1
ATOM 653 O O . GLU A 1 85 ? 3.859 -3.330 10.741 1.00 97.88 85 GLU A O 1
ATOM 658 N N . ALA A 1 86 ? 4.411 -1.157 10.751 1.00 97.31 86 ALA A N 1
ATOM 659 C CA . ALA A 1 86 ? 3.488 -0.810 11.825 1.00 97.31 86 ALA A CA 1
ATOM 660 C C . ALA A 1 86 ? 2.025 -1.093 11.454 1.00 97.31 86 ALA A C 1
ATOM 662 O O . ALA A 1 86 ? 1.289 -1.660 12.267 1.00 97.31 86 ALA A O 1
ATOM 663 N N . GLY A 1 87 ? 1.614 -0.752 10.228 1.00 97.06 87 GLY A N 1
ATOM 664 C CA . GLY A 1 87 ? 0.279 -1.058 9.722 1.00 97.06 87 GLY A CA 1
ATOM 665 C C . GLY A 1 87 ? 0.016 -2.564 9.644 1.00 97.06 87 GLY A C 1
ATOM 666 O O . GLY A 1 87 ? -1.012 -3.045 10.121 1.00 97.06 87 GLY A O 1
ATOM 667 N N . LEU A 1 88 ? 0.978 -3.336 9.130 1.00 96.00 88 LEU A N 1
ATOM 668 C CA . LEU A 1 88 ? 0.901 -4.798 9.068 1.00 96.00 88 LEU A CA 1
ATOM 669 C C . LEU A 1 88 ? 0.784 -5.431 10.463 1.00 96.00 88 LEU A C 1
ATOM 671 O O . LEU A 1 88 ? -0.087 -6.279 10.681 1.00 96.00 88 LEU A O 1
ATOM 675 N N . LYS A 1 89 ? 1.603 -4.987 11.426 1.00 95.38 89 LYS A N 1
ATOM 676 C CA . LYS A 1 89 ? 1.532 -5.421 12.833 1.00 95.38 89 LYS A CA 1
ATOM 677 C C . LYS A 1 89 ? 0.164 -5.129 13.441 1.00 95.38 89 LYS A C 1
ATOM 679 O O . LYS A 1 89 ? -0.396 -6.002 14.106 1.00 95.38 89 LYS A O 1
ATOM 684 N N . GLN A 1 90 ? -0.394 -3.946 13.182 1.00 94.56 90 GLN A N 1
ATOM 685 C CA . GLN A 1 90 ? -1.720 -3.575 13.674 1.00 94.56 90 GLN A CA 1
ATOM 686 C C . GLN A 1 90 ? -2.827 -4.441 13.057 1.00 94.56 90 GLN A C 1
ATOM 688 O O . GLN A 1 90 ? -3.702 -4.935 13.763 1.00 94.56 90 GLN A O 1
ATOM 693 N N . GLY A 1 91 ? -2.765 -4.709 11.751 1.00 89.69 91 GLY A N 1
ATOM 694 C CA . GLY A 1 91 ? -3.720 -5.599 11.083 1.00 89.69 91 GLY A CA 1
ATOM 695 C C . GLY A 1 91 ? -3.737 -7.020 11.657 1.00 89.69 91 GLY A C 1
ATOM 696 O O . GLY A 1 91 ? -4.795 -7.657 11.720 1.00 89.69 91 GLY A O 1
ATOM 697 N N . VAL A 1 92 ? -2.576 -7.511 12.107 1.00 87.31 92 VAL A N 1
ATOM 698 C CA . VAL A 1 92 ? -2.441 -8.814 12.770 1.00 87.31 92 VAL A CA 1
ATOM 699 C C . VAL A 1 92 ? -2.943 -8.778 14.214 1.00 87.31 92 VAL A C 1
ATOM 701 O O . VAL A 1 92 ? -3.604 -9.731 14.630 1.00 87.31 92 VAL A O 1
ATOM 704 N N . SER A 1 93 ? -2.650 -7.721 14.979 1.00 82.56 93 SER A N 1
ATOM 705 C CA . SER A 1 93 ? -3.007 -7.628 16.406 1.00 82.56 93 SER A CA 1
ATOM 706 C C . SER A 1 93 ? -4.520 -7.605 16.642 1.00 82.56 93 SER A C 1
ATOM 708 O O . SER A 1 93 ? -4.999 -8.150 17.633 1.00 82.56 93 SER A O 1
ATOM 710 N N . LEU A 1 94 ? -5.281 -7.058 15.692 1.00 76.88 94 LEU A N 1
ATOM 711 C CA . LEU A 1 94 ? -6.743 -6.983 15.731 1.00 76.88 94 LEU A CA 1
ATOM 712 C C . LEU A 1 94 ? -7.444 -8.299 15.329 1.00 76.88 94 LEU A C 1
ATOM 714 O O . LEU A 1 94 ? -8.663 -8.327 15.139 1.00 76.88 94 LEU A O 1
ATOM 718 N N . ARG A 1 95 ? -6.707 -9.414 15.190 1.00 67.25 95 ARG A N 1
ATOM 719 C CA . ARG A 1 95 ? -7.283 -10.735 14.893 1.00 67.25 95 ARG A CA 1
ATOM 720 C C . ARG A 1 95 ? -8.141 -11.241 16.049 1.00 67.25 95 ARG A C 1
ATOM 722 O O . ARG A 1 95 ? -7.626 -11.800 17.012 1.00 67.25 95 ARG A O 1
ATOM 729 N N . ALA A 1 96 ? -9.457 -11.157 15.877 1.00 52.97 96 ALA A N 1
ATOM 730 C CA . ALA A 1 96 ? -10.384 -11.876 16.738 1.00 52.97 96 ALA A CA 1
ATOM 731 C C . ALA A 1 96 ? -10.525 -13.354 16.352 1.00 52.97 96 ALA A C 1
ATOM 733 O O . ALA A 1 96 ? -10.603 -14.151 17.268 1.00 52.97 96 ALA A O 1
ATOM 734 N N . GLU A 1 97 ? -10.514 -13.766 15.068 1.00 52.22 97 GLU A N 1
ATOM 735 C CA . GLU A 1 97 ? -10.548 -15.217 14.752 1.00 52.22 97 GLU A CA 1
ATOM 736 C C . GLU A 1 97 ? -10.331 -15.657 13.285 1.00 52.22 97 GLU A C 1
ATOM 738 O O . GLU A 1 97 ? -10.087 -16.842 13.068 1.00 52.22 97 GLU A O 1
ATOM 743 N N . ARG A 1 98 ? -10.392 -14.804 12.243 1.00 52.06 98 ARG A N 1
ATOM 744 C CA . ARG A 1 98 ? -10.281 -15.279 10.838 1.00 52.06 98 ARG A CA 1
ATOM 745 C C . ARG A 1 98 ? -9.670 -14.245 9.881 1.00 52.06 98 ARG A C 1
ATOM 747 O O . ARG A 1 98 ? -10.383 -13.387 9.384 1.00 52.06 98 ARG A O 1
ATOM 754 N N . SER A 1 99 ? -8.385 -14.418 9.544 1.00 61.56 99 SER A N 1
ATOM 755 C CA . SER A 1 99 ? -7.578 -13.646 8.564 1.00 61.56 99 SER A CA 1
ATOM 756 C C . SER A 1 99 ? -7.041 -12.272 9.022 1.00 61.56 99 SER A C 1
ATOM 758 O O . SER A 1 99 ? -7.512 -11.701 9.997 1.00 61.56 99 SER A O 1
ATOM 760 N N . ASN A 1 100 ? -5.921 -11.835 8.426 1.00 72.19 100 ASN A N 1
ATOM 761 C CA . ASN A 1 100 ? -5.283 -10.532 8.693 1.00 72.19 100 ASN A CA 1
ATOM 762 C C . ASN A 1 100 ? -6.168 -9.424 8.094 1.00 72.19 100 ASN A C 1
ATOM 764 O O . ASN A 1 100 ? -6.625 -9.585 6.965 1.00 72.19 100 ASN A O 1
ATOM 768 N N . ARG A 1 101 ? -6.422 -8.333 8.830 1.00 83.75 101 ARG A N 1
ATOM 769 C CA . ARG A 1 101 ? -7.235 -7.210 8.325 1.00 83.75 101 ARG A CA 1
ATOM 770 C C . ARG A 1 101 ? -6.513 -6.426 7.231 1.00 83.75 101 ARG A C 1
ATOM 772 O O . ARG A 1 101 ? -7.163 -5.939 6.307 1.00 83.75 101 ARG A O 1
ATOM 779 N N . VAL A 1 102 ? -5.186 -6.346 7.315 1.00 83.50 102 VAL A N 1
ATOM 780 C CA . VAL A 1 102 ? -4.349 -5.831 6.231 1.00 83.50 102 VAL A CA 1
ATOM 781 C C . VAL A 1 102 ? -4.090 -6.964 5.254 1.00 83.50 102 VAL A C 1
ATOM 783 O O . VAL A 1 102 ? -3.521 -7.995 5.611 1.00 83.50 102 VAL A O 1
ATOM 786 N N . ALA A 1 103 ? -4.539 -6.773 4.021 1.00 91.31 103 ALA A N 1
ATOM 787 C CA . ALA A 1 103 ? -4.444 -7.779 2.976 1.00 91.31 103 ALA A CA 1
ATOM 788 C C . ALA A 1 103 ? -3.371 -7.447 1.941 1.00 91.31 103 ALA A C 1
ATOM 790 O O . ALA A 1 103 ? -2.917 -8.361 1.258 1.00 91.31 103 ALA A O 1
ATOM 791 N N . MET A 1 104 ? -2.967 -6.178 1.824 1.00 97.00 104 MET A N 1
ATOM 792 C CA . MET A 1 104 ? -2.091 -5.722 0.749 1.00 97.00 104 MET A CA 1
ATOM 793 C C . MET A 1 104 ? -1.189 -4.560 1.181 1.00 97.00 104 MET A C 1
ATOM 795 O O . MET A 1 104 ? -1.578 -3.739 2.012 1.00 97.00 104 MET A O 1
ATOM 799 N N . VAL A 1 105 ? 0.006 -4.487 0.595 1.00 98.44 105 VAL A N 1
ATOM 800 C CA . VAL A 1 105 ? 0.931 -3.349 0.711 1.00 98.44 105 VAL A CA 1
ATOM 801 C C . VAL A 1 105 ? 0.958 -2.560 -0.595 1.00 98.44 105 VAL A C 1
ATOM 803 O O . VAL A 1 105 ? 1.130 -3.140 -1.668 1.00 98.44 105 VAL A O 1
ATOM 806 N N . ASN A 1 106 ? 0.855 -1.239 -0.484 1.00 98.31 106 ASN A N 1
ATOM 807 C CA . ASN A 1 106 ? 1.070 -0.276 -1.553 1.00 98.31 106 ASN A CA 1
ATOM 808 C C . ASN A 1 106 ? 2.295 0.591 -1.191 1.00 98.31 106 ASN A C 1
ATOM 810 O O . ASN A 1 106 ? 2.274 1.387 -0.263 1.00 98.31 106 ASN A O 1
ATOM 814 N N . SER A 1 107 ? 3.448 0.421 -1.826 1.00 98.12 107 SER A N 1
ATOM 815 C CA . SER A 1 107 ? 3.793 -0.528 -2.895 1.00 98.12 107 SER A CA 1
ATOM 816 C C . SER A 1 107 ? 5.273 -0.924 -2.838 1.00 98.12 107 SER A C 1
ATOM 818 O O . SER A 1 107 ? 6.041 -0.459 -1.990 1.00 98.12 107 SER A O 1
ATOM 820 N N . VAL A 1 108 ? 5.691 -1.793 -3.754 1.00 98.50 108 VAL A N 1
ATOM 821 C CA . VAL A 1 108 ? 7.093 -2.080 -4.091 1.00 98.50 108 VAL A CA 1
ATOM 822 C C . VAL A 1 108 ? 7.388 -1.612 -5.523 1.00 98.50 108 VAL A C 1
ATOM 824 O O . VAL A 1 108 ? 6.465 -1.358 -6.290 1.00 98.50 108 VAL A O 1
ATOM 827 N N . ASN A 1 109 ? 8.657 -1.497 -5.902 1.00 98.50 109 ASN A N 1
ATOM 828 C CA . ASN A 1 109 ? 9.094 -1.195 -7.269 1.00 98.50 109 ASN A CA 1
ATOM 829 C C . ASN A 1 109 ? 10.413 -1.940 -7.567 1.00 98.50 109 ASN A C 1
ATOM 831 O O . ASN A 1 109 ? 10.854 -2.739 -6.743 1.00 98.50 109 ASN A O 1
ATOM 835 N N . ALA A 1 110 ? 11.030 -1.728 -8.733 1.00 98.19 110 ALA A N 1
ATOM 836 C CA . ALA A 1 110 ? 12.259 -2.429 -9.121 1.00 98.19 110 ALA A CA 1
ATOM 837 C C . ALA A 1 110 ? 13.540 -1.850 -8.485 1.00 98.19 110 ALA A C 1
ATOM 839 O O . ALA A 1 110 ? 14.635 -2.345 -8.761 1.00 98.19 110 ALA A O 1
ATOM 840 N N . GLU A 1 111 ? 13.435 -0.826 -7.631 1.00 97.75 111 GLU A N 1
ATOM 841 C CA . GLU A 1 111 ? 14.576 -0.319 -6.872 1.00 97.75 111 GLU A CA 1
ATOM 842 C C . GLU A 1 111 ? 15.038 -1.385 -5.879 1.00 97.75 111 GLU A C 1
ATOM 844 O O . GLU A 1 111 ? 14.263 -1.910 -5.068 1.00 97.75 111 GLU A O 1
ATOM 849 N N . LYS A 1 112 ? 16.337 -1.690 -5.897 1.00 96.19 112 LYS A N 1
ATOM 850 C CA . LYS A 1 112 ? 16.899 -2.751 -5.054 1.00 96.19 112 LYS A CA 1
ATOM 851 C C . LYS A 1 112 ? 16.619 -2.510 -3.568 1.00 96.19 112 LYS A C 1
ATOM 853 O O . LYS A 1 112 ? 16.213 -3.432 -2.866 1.00 96.19 112 LYS A O 1
ATOM 858 N N . ALA A 1 113 ? 16.800 -1.272 -3.105 1.00 96.56 113 ALA A N 1
ATOM 859 C CA . ALA A 1 113 ? 16.565 -0.908 -1.710 1.00 96.56 113 ALA A CA 1
ATOM 860 C C . ALA A 1 113 ? 15.090 -1.079 -1.310 1.00 96.56 113 ALA A C 1
ATOM 862 O O . ALA A 1 113 ? 14.799 -1.538 -0.205 1.00 96.56 113 ALA A O 1
ATOM 863 N N . ARG A 1 114 ? 14.151 -0.768 -2.216 1.00 97.75 114 ARG A N 1
ATOM 864 C CA . ARG A 1 114 ? 12.716 -0.940 -1.966 1.00 97.75 114 ARG A CA 1
ATOM 865 C C . ARG A 1 114 ? 12.335 -2.416 -1.888 1.00 97.75 114 ARG A C 1
ATOM 867 O O . ARG A 1 114 ? 11.607 -2.793 -0.972 1.00 97.75 114 ARG A O 1
ATOM 874 N N . LEU A 1 115 ? 12.849 -3.256 -2.789 1.00 97.88 115 LEU A N 1
ATOM 875 C CA . LEU A 1 115 ? 12.641 -4.711 -2.746 1.00 97.88 115 LEU A CA 1
ATOM 876 C C . LEU A 1 115 ? 13.189 -5.326 -1.455 1.00 97.88 115 LEU A C 1
ATOM 878 O O . LEU A 1 115 ? 12.500 -6.124 -0.823 1.00 97.88 115 LEU A O 1
ATOM 882 N N . GLU A 1 116 ? 14.397 -4.932 -1.047 1.00 97.69 116 GLU A N 1
ATOM 883 C CA . GLU A 1 116 ? 15.038 -5.432 0.174 1.00 97.69 116 GLU A CA 1
ATOM 884 C C . GLU A 1 116 ? 14.301 -4.999 1.450 1.00 97.69 116 GLU A C 1
ATOM 886 O O . GLU A 1 116 ? 14.293 -5.748 2.425 1.00 97.69 116 GLU A O 1
ATOM 891 N N . ALA A 1 117 ? 13.646 -3.835 1.437 1.00 98.06 117 ALA A N 1
ATOM 892 C CA . ALA A 1 117 ? 12.856 -3.345 2.563 1.00 98.06 117 ALA A CA 1
ATOM 893 C C . ALA A 1 117 ? 11.443 -3.954 2.628 1.00 98.06 117 ALA A C 1
ATOM 895 O O . ALA A 1 117 ? 10.978 -4.316 3.705 1.00 98.06 117 ALA A O 1
ATOM 896 N N . ILE A 1 118 ? 10.745 -4.068 1.491 1.00 98.44 118 ILE A N 1
ATOM 897 C CA . ILE A 1 118 ? 9.326 -4.470 1.449 1.00 98.44 118 ILE A CA 1
ATOM 898 C C . ILE A 1 118 ? 9.144 -5.979 1.260 1.00 98.44 118 ILE A C 1
ATOM 900 O O . ILE A 1 118 ? 8.225 -6.560 1.836 1.00 98.44 118 ILE A O 1
ATOM 904 N N . GLY A 1 119 ? 10.021 -6.636 0.499 1.00 98.12 119 GLY A N 1
ATOM 905 C CA . GLY A 1 119 ? 9.952 -8.074 0.224 1.00 98.12 119 GLY A CA 1
ATOM 906 C C . GLY A 1 119 ? 9.862 -8.948 1.485 1.00 98.12 119 GLY A C 1
ATOM 907 O O . GLY A 1 119 ? 8.945 -9.770 1.569 1.00 98.12 119 GLY A O 1
ATOM 908 N N . PRO A 1 120 ? 10.727 -8.754 2.504 1.00 98.25 120 PRO A N 1
ATOM 909 C CA . PRO A 1 120 ? 10.623 -9.484 3.766 1.00 98.25 120 PRO A CA 1
ATOM 910 C C . PRO A 1 120 ? 9.269 -9.298 4.458 1.00 98.25 120 PRO A C 1
ATOM 912 O O . PRO A 1 120 ? 8.682 -10.278 4.909 1.00 98.25 120 PRO A O 1
ATOM 915 N N . LEU A 1 121 ? 8.742 -8.067 4.484 1.00 97.81 121 LEU A N 1
ATOM 916 C CA . LEU A 1 121 ? 7.467 -7.745 5.131 1.00 97.81 121 LEU A CA 1
ATOM 917 C C . LEU A 1 121 ? 6.296 -8.448 4.434 1.00 97.81 121 LEU A C 1
ATOM 919 O O . LEU A 1 121 ? 5.472 -9.097 5.074 1.00 97.81 121 LEU A O 1
ATOM 923 N N . VAL A 1 122 ? 6.235 -8.381 3.106 1.00 97.50 122 VAL A N 1
ATOM 924 C CA . VAL A 1 122 ? 5.167 -9.031 2.333 1.00 97.50 122 VAL A CA 1
ATOM 925 C C . VAL A 1 122 ? 5.192 -10.552 2.539 1.00 97.50 122 VAL A C 1
ATOM 927 O O . VAL A 1 122 ? 4.143 -11.166 2.766 1.00 97.50 122 VAL A O 1
ATOM 930 N N . GLY A 1 123 ? 6.386 -11.156 2.534 1.00 96.06 123 GLY A N 1
ATOM 931 C CA . GLY A 1 123 ? 6.577 -12.587 2.780 1.00 96.06 123 GLY A CA 1
ATOM 932 C C . GLY A 1 123 ? 6.217 -13.018 4.208 1.00 96.06 123 GLY A C 1
ATOM 933 O O . GLY A 1 123 ? 5.486 -13.995 4.389 1.00 96.06 123 GLY A O 1
ATOM 934 N N . GLU A 1 124 ? 6.681 -12.281 5.222 1.00 94.75 124 GLU A N 1
ATOM 935 C CA . GLU A 1 124 ? 6.449 -12.574 6.643 1.00 94.75 124 GLU A CA 1
ATOM 936 C C . GLU A 1 124 ? 4.965 -12.473 7.009 1.00 94.75 124 GLU A C 1
ATOM 938 O O . GLU A 1 124 ? 4.381 -13.422 7.543 1.00 94.75 124 GLU A O 1
ATOM 943 N N . TYR A 1 125 ? 4.330 -11.349 6.665 1.00 93.88 125 TYR A N 1
ATOM 944 C CA . TYR A 1 125 ? 2.926 -11.090 6.992 1.00 93.88 125 TYR A CA 1
ATOM 945 C C . TYR A 1 125 ? 1.959 -11.802 6.045 1.00 93.88 125 TYR A C 1
ATOM 947 O O . TYR A 1 125 ? 0.749 -11.814 6.293 1.00 93.88 125 TYR A O 1
ATOM 955 N N . ARG A 1 126 ? 2.488 -12.433 4.987 1.00 93.75 126 ARG A N 1
ATOM 956 C CA . ARG A 1 126 ? 1.735 -13.145 3.954 1.00 93.75 126 ARG A CA 1
ATOM 957 C C . ARG A 1 126 ? 0.595 -12.277 3.437 1.00 93.75 126 ARG A C 1
ATOM 959 O O . ARG A 1 126 ? -0.554 -12.723 3.434 1.00 93.75 126 ARG A O 1
ATOM 966 N N . VAL A 1 127 ? 0.924 -11.084 2.968 1.00 95.69 127 VAL A N 1
ATOM 967 C CA . VAL A 1 127 ? 0.002 -10.141 2.316 1.00 95.69 127 VAL A CA 1
ATOM 968 C C . VAL A 1 127 ? 0.297 -10.061 0.820 1.00 95.69 127 VAL A C 1
ATOM 970 O O . VAL A 1 127 ? 1.320 -10.560 0.358 1.00 95.69 127 VAL A O 1
ATOM 973 N N . ASP A 1 128 ? -0.640 -9.520 0.058 1.00 97.88 128 ASP A N 1
ATOM 974 C CA . ASP A 1 128 ? -0.444 -9.216 -1.355 1.00 97.88 128 ASP A CA 1
ATOM 975 C C . ASP A 1 128 ? 0.338 -7.900 -1.503 1.00 97.88 128 ASP A C 1
ATOM 977 O O . ASP A 1 128 ? 0.515 -7.154 -0.534 1.00 97.88 128 ASP A O 1
ATOM 981 N N . VAL A 1 129 ? 0.822 -7.590 -2.704 1.00 98.62 129 VAL A N 1
ATOM 982 C CA . VAL A 1 129 ? 1.605 -6.368 -2.932 1.00 98.62 129 VAL A CA 1
ATOM 983 C C . VAL A 1 129 ? 1.299 -5.733 -4.281 1.00 98.62 129 VAL A C 1
ATOM 985 O O . VAL A 1 129 ? 1.231 -6.421 -5.299 1.00 98.62 129 VAL A O 1
ATOM 988 N N . ILE A 1 130 ? 1.144 -4.409 -4.284 1.00 98.81 130 ILE A N 1
ATOM 989 C CA . ILE A 1 130 ? 1.120 -3.598 -5.503 1.00 98.81 130 ILE A CA 1
ATOM 990 C C . ILE A 1 130 ? 2.562 -3.310 -5.920 1.00 98.81 130 ILE A C 1
ATOM 992 O O . ILE A 1 130 ? 3.380 -2.878 -5.106 1.00 98.81 130 ILE A O 1
ATOM 996 N N . ALA A 1 131 ? 2.876 -3.565 -7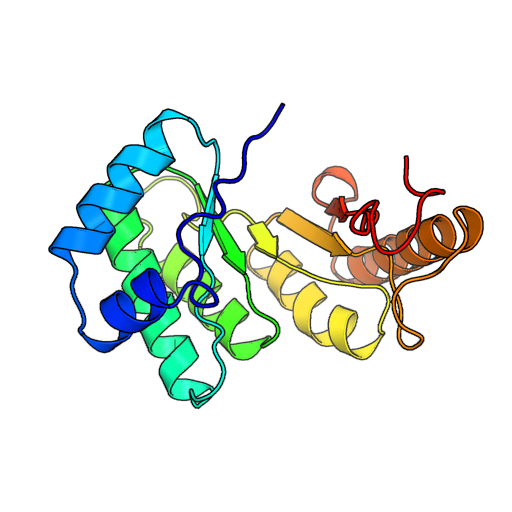.184 1.00 98.62 131 ALA A N 1
ATOM 997 C CA . ALA A 1 131 ? 4.206 -3.449 -7.762 1.00 98.62 131 ALA A CA 1
ATOM 998 C C . ALA A 1 131 ? 4.220 -2.388 -8.864 1.00 98.62 131 ALA A C 1
ATOM 1000 O O . ALA A 1 131 ? 3.694 -2.612 -9.953 1.00 98.62 131 ALA A O 1
ATOM 1001 N N . LEU A 1 132 ? 4.841 -1.245 -8.586 1.00 98.62 132 LEU A N 1
ATOM 1002 C CA . LEU A 1 132 ? 4.959 -0.144 -9.533 1.00 98.62 132 LEU A CA 1
ATOM 1003 C C . LEU A 1 132 ? 6.028 -0.467 -10.581 1.00 98.62 132 LEU A C 1
ATOM 1005 O O . LEU A 1 132 ? 7.176 -0.746 -10.229 1.00 98.62 132 LEU A O 1
ATOM 1009 N N . ALA A 1 133 ? 5.675 -0.392 -11.865 1.00 97.81 133 ALA A N 1
ATOM 1010 C CA . ALA A 1 133 ? 6.569 -0.685 -12.989 1.00 97.81 133 ALA A CA 1
ATOM 1011 C C . ALA A 1 133 ? 7.590 0.445 -13.250 1.00 97.81 133 ALA A C 1
ATOM 1013 O O . ALA A 1 133 ? 7.605 1.066 -14.315 1.00 97.81 133 ALA A O 1
ATOM 1014 N N . MET A 1 134 ? 8.435 0.721 -12.258 1.00 97.12 134 MET A N 1
ATOM 1015 C CA . MET A 1 134 ? 9.499 1.727 -12.270 1.00 97.12 134 MET A CA 1
ATOM 1016 C C . MET A 1 134 ? 10.744 1.242 -11.522 1.00 97.12 134 MET A C 1
ATOM 1018 O O . MET A 1 134 ? 10.675 0.267 -10.774 1.00 97.12 134 MET A O 1
ATOM 1022 N N . ASP A 1 135 ? 11.866 1.932 -11.716 1.00 94.50 135 ASP A N 1
ATOM 1023 C CA . ASP A 1 135 ? 13.156 1.644 -11.078 1.00 94.50 135 ASP A CA 1
ATOM 1024 C C . ASP A 1 135 ? 13.828 2.930 -10.550 1.00 94.50 135 ASP A C 1
ATOM 1026 O O . ASP A 1 135 ? 13.208 3.995 -10.510 1.00 94.50 135 ASP A O 1
ATOM 1030 N N . ASP A 1 136 ? 15.113 2.845 -10.182 1.00 92.69 136 ASP A N 1
ATOM 1031 C CA . ASP A 1 136 ? 15.908 3.967 -9.653 1.00 92.69 136 ASP A CA 1
ATOM 1032 C C . ASP A 1 136 ? 16.014 5.165 -10.626 1.00 92.69 136 ASP A C 1
ATOM 1034 O O . ASP A 1 136 ? 16.440 6.256 -10.241 1.00 92.69 136 ASP A O 1
ATOM 1038 N N . LYS A 1 137 ? 15.667 4.982 -11.908 1.00 92.88 137 LYS A N 1
ATOM 1039 C CA . LYS A 1 137 ? 15.641 6.044 -12.926 1.00 92.88 137 LYS A CA 1
ATOM 1040 C C . LYS A 1 137 ? 14.275 6.725 -13.025 1.00 92.88 137 LYS A C 1
ATOM 1042 O O . LYS A 1 137 ? 14.125 7.653 -13.823 1.00 92.88 137 LYS A O 1
ATOM 1047 N N . GLY A 1 138 ? 13.300 6.299 -12.227 1.00 93.06 138 GLY A N 1
ATOM 1048 C CA . GLY A 1 138 ? 11.938 6.810 -12.233 1.00 93.06 138 GLY A CA 1
ATOM 1049 C C . GLY A 1 138 ? 11.010 6.024 -13.159 1.00 93.06 138 GLY A C 1
ATOM 1050 O O . GLY A 1 138 ? 11.233 4.854 -13.468 1.00 93.06 138 GLY A O 1
ATOM 1051 N N . ILE A 1 139 ? 9.927 6.677 -13.582 1.00 94.38 139 ILE A N 1
ATOM 1052 C CA . ILE A 1 139 ? 8.868 6.063 -14.390 1.00 94.38 139 ILE A CA 1
ATOM 1053 C C . ILE A 1 139 ? 9.347 5.919 -15.849 1.00 94.38 139 ILE A C 1
ATOM 1055 O O . ILE A 1 139 ? 9.585 6.943 -16.498 1.00 94.38 139 ILE A O 1
ATOM 1059 N N . PRO A 1 140 ? 9.462 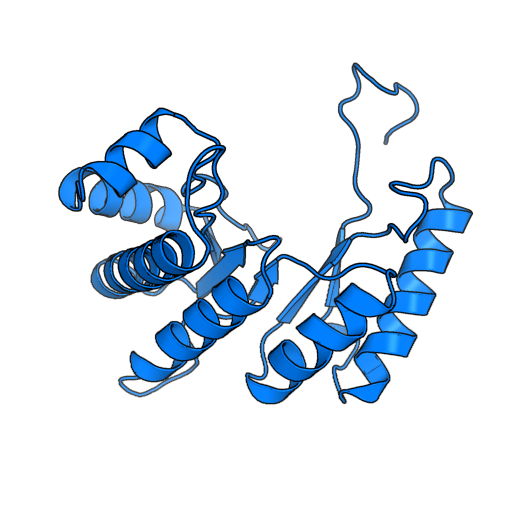4.697 -16.404 1.00 93.12 140 PRO A N 1
ATOM 1060 C CA . PRO A 1 140 ? 9.938 4.506 -17.770 1.00 93.12 140 PRO A CA 1
ATOM 1061 C C . PRO A 1 140 ? 8.951 5.044 -18.812 1.00 93.12 140 PRO A C 1
ATOM 1063 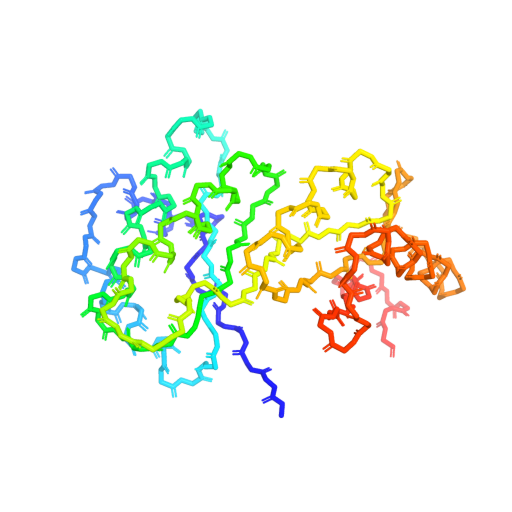O O . PRO A 1 140 ? 7.736 4.930 -18.657 1.00 93.12 140 PRO A O 1
ATOM 1066 N N . SER A 1 141 ? 9.438 5.591 -19.925 1.00 89.88 141 SER A N 1
ATOM 1067 C CA . SER A 1 141 ? 8.565 6.111 -20.991 1.00 89.88 141 SER A CA 1
ATOM 1068 C C . SER A 1 141 ? 8.113 5.035 -21.979 1.00 89.88 141 SER A C 1
ATOM 1070 O O . SER A 1 141 ? 7.146 5.238 -22.709 1.00 89.88 141 SER A O 1
ATOM 1072 N N . ARG A 1 142 ? 8.784 3.876 -22.005 1.00 91.06 142 ARG A N 1
ATOM 1073 C CA . ARG A 1 142 ? 8.525 2.801 -22.970 1.00 91.06 142 ARG A CA 1
ATOM 1074 C C . ARG A 1 142 ? 7.908 1.569 -22.324 1.00 91.06 142 ARG A C 1
ATOM 1076 O O . ARG A 1 142 ? 8.308 1.154 -21.238 1.00 91.06 142 ARG A O 1
ATOM 1083 N N . VAL A 1 143 ? 7.010 0.911 -23.058 1.00 93.38 143 VAL A N 1
ATOM 1084 C CA . VAL A 1 143 ? 6.366 -0.345 -22.637 1.00 93.38 143 VAL A CA 1
ATOM 1085 C C . VAL A 1 143 ? 7.403 -1.428 -22.330 1.00 93.38 143 VAL A C 1
ATOM 1087 O O . VAL A 1 143 ? 7.317 -2.083 -21.295 1.00 93.38 143 VAL A O 1
ATOM 1090 N N . GLU A 1 144 ? 8.426 -1.581 -23.176 1.00 95.25 144 GLU A N 1
ATOM 1091 C CA . GLU A 1 144 ? 9.461 -2.607 -22.976 1.00 95.25 144 GLU A CA 1
ATOM 1092 C C . GLU A 1 144 ? 10.265 -2.400 -21.684 1.00 95.25 144 GLU A C 1
ATOM 1094 O O . GLU A 1 144 ? 10.778 -3.355 -21.105 1.00 95.25 144 GLU A O 1
ATOM 1099 N N . GLU A 1 145 ? 10.407 -1.154 -21.237 1.00 95.31 145 GLU A N 1
ATOM 1100 C CA . GLU A 1 145 ? 11.128 -0.820 -20.009 1.00 95.31 145 GLU A CA 1
ATOM 1101 C C . GLU A 1 145 ? 10.261 -1.078 -18.775 1.00 95.31 145 GLU A C 1
ATOM 1103 O O . GLU A 1 145 ? 10.761 -1.629 -17.797 1.00 95.31 145 GLU A O 1
ATOM 1108 N N . ARG A 1 146 ? 8.953 -0.795 -18.850 1.00 96.75 146 ARG A N 1
ATOM 1109 C CA . ARG A 1 146 ? 7.987 -1.154 -17.797 1.00 96.75 146 ARG A CA 1
ATOM 1110 C C . ARG A 1 146 ? 7.892 -2.669 -17.614 1.00 96.75 146 ARG A C 1
ATOM 1112 O O . ARG A 1 146 ? 7.956 -3.141 -16.486 1.00 96.75 146 ARG A O 1
ATOM 1119 N N . ILE A 1 147 ? 7.839 -3.440 -18.706 1.00 97.12 147 ILE A N 1
ATOM 1120 C CA . ILE A 1 147 ? 7.868 -4.916 -18.649 1.00 97.12 147 ILE A CA 1
ATOM 1121 C C . ILE A 1 147 ? 9.151 -5.404 -17.969 1.00 97.12 147 ILE A C 1
ATOM 1123 O O . ILE A 1 147 ? 9.098 -6.254 -17.086 1.00 97.12 147 ILE A O 1
ATOM 1127 N N . ARG A 1 148 ? 10.300 -4.820 -18.324 1.00 97.50 148 ARG A N 1
ATOM 1128 C CA . ARG A 1 148 ? 11.582 -5.179 -17.709 1.00 97.50 148 ARG A CA 1
ATOM 1129 C C . ARG A 1 148 ? 11.609 -4.876 -16.208 1.00 97.50 148 ARG A C 1
ATOM 1131 O O . ARG A 1 148 ? 12.178 -5.655 -15.451 1.00 97.50 148 ARG A O 1
ATOM 1138 N N . ALA A 1 149 ? 10.990 -3.777 -15.771 1.00 98.12 149 ALA A N 1
ATOM 1139 C CA . ALA A 1 149 ? 10.819 -3.482 -14.350 1.00 98.12 149 ALA A CA 1
ATOM 1140 C C . ALA A 1 149 ? 9.948 -4.547 -13.660 1.00 98.12 149 ALA A C 1
ATOM 1142 O O . ALA A 1 149 ? 10.314 -5.022 -12.588 1.00 98.12 149 ALA A O 1
ATOM 1143 N N . CYS A 1 150 ? 8.856 -4.993 -14.291 1.00 98.25 150 CYS A N 1
ATOM 1144 C CA . CYS A 1 150 ? 8.033 -6.086 -13.766 1.00 98.25 150 CYS A CA 1
ATOM 1145 C C . CYS A 1 150 ? 8.830 -7.392 -13.595 1.00 98.25 150 CYS A C 1
ATOM 1147 O O . CYS A 1 150 ? 8.720 -8.029 -12.547 1.00 98.25 150 CYS A O 1
ATOM 1149 N N . ASP A 1 151 ? 9.664 -7.761 -14.574 1.00 98.00 151 ASP A N 1
ATOM 1150 C CA . ASP A 1 151 ? 10.524 -8.953 -14.492 1.00 98.00 151 ASP A CA 1
ATOM 1151 C C . ASP A 1 151 ? 11.489 -8.870 -13.298 1.00 98.00 151 ASP A C 1
ATOM 1153 O O . ASP A 1 151 ? 11.617 -9.822 -12.524 1.00 98.00 151 ASP A O 1
ATOM 1157 N N . LEU A 1 152 ? 12.126 -7.709 -13.106 1.00 97.94 152 LEU A N 1
ATOM 1158 C CA . LEU A 1 152 ? 13.029 -7.460 -11.978 1.00 97.94 152 LEU A CA 1
ATOM 1159 C C . LEU A 1 152 ? 12.302 -7.530 -10.631 1.00 97.94 152 LEU A C 1
ATOM 1161 O O . LEU A 1 152 ? 12.844 -8.071 -9.666 1.00 97.94 152 LEU A O 1
ATOM 1165 N N . ILE A 1 153 ? 11.071 -7.017 -10.562 1.00 98.56 153 ILE A N 1
ATOM 1166 C CA . ILE A 1 153 ? 10.247 -7.090 -9.353 1.00 98.56 153 ILE A CA 1
ATOM 1167 C C . ILE A 1 153 ? 9.895 -8.543 -9.036 1.00 98.56 153 ILE A C 1
ATOM 1169 O O . ILE A 1 153 ? 10.081 -8.962 -7.894 1.00 98.56 153 ILE A O 1
ATOM 1173 N N . LEU A 1 154 ? 9.439 -9.336 -10.015 1.00 98.25 154 LEU A N 1
ATOM 1174 C CA . LEU A 1 154 ? 9.160 -10.761 -9.797 1.00 98.25 154 LEU A CA 1
ATOM 1175 C C . LEU A 1 154 ? 10.406 -11.506 -9.322 1.00 98.25 154 LEU A C 1
ATOM 1177 O O . LEU A 1 154 ? 10.330 -12.265 -8.355 1.00 98.25 154 LEU A O 1
ATOM 1181 N N . GLU A 1 155 ? 11.557 -11.269 -9.956 1.00 97.75 155 GLU A N 1
ATOM 1182 C CA . GLU A 1 155 ? 12.816 -11.878 -9.532 1.00 97.75 155 GLU A CA 1
ATOM 1183 C C . GLU A 1 155 ? 13.152 -11.495 -8.083 1.00 97.75 155 GLU A C 1
ATOM 1185 O O . GLU A 1 155 ? 13.456 -12.370 -7.268 1.00 97.75 155 GLU A O 1
ATOM 1190 N N . GLY A 1 156 ? 13.050 -10.211 -7.733 1.00 97.81 156 GLY A N 1
ATOM 1191 C CA . GLY A 1 156 ? 13.330 -9.714 -6.388 1.00 97.81 156 GLY A CA 1
ATOM 1192 C C . GLY A 1 156 ? 12.391 -10.295 -5.330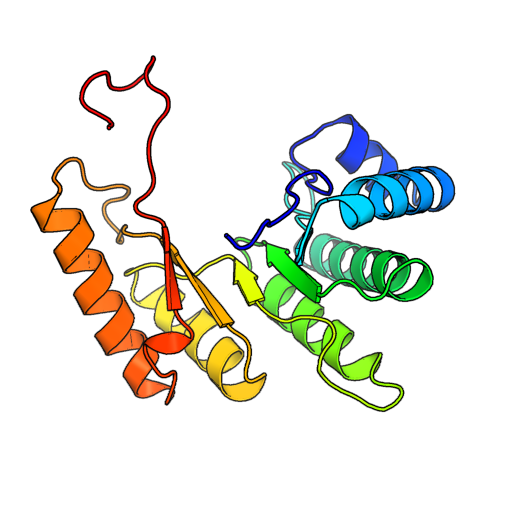 1.00 97.81 156 GLY A C 1
ATOM 1193 O O . GLY A 1 156 ? 12.855 -10.791 -4.303 1.00 97.81 156 GLY A O 1
ATOM 1194 N N . LEU A 1 157 ? 11.083 -10.303 -5.594 1.00 98.19 157 LEU A N 1
ATOM 1195 C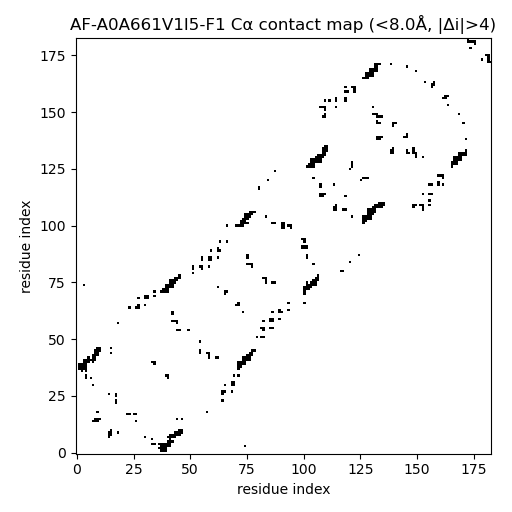 CA . LEU A 1 157 ? 10.066 -10.829 -4.678 1.00 98.19 157 LEU A CA 1
ATOM 1196 C C . LEU A 1 157 ? 10.133 -12.358 -4.530 1.00 98.19 157 LEU A C 1
ATOM 1198 O O . LEU A 1 157 ? 9.879 -12.880 -3.440 1.00 98.19 157 LEU A O 1
ATOM 1202 N N . SER A 1 158 ? 10.544 -13.085 -5.577 1.00 96.75 158 SER A N 1
ATOM 1203 C CA . SER A 1 158 ? 10.685 -14.549 -5.536 1.00 96.75 158 SER A CA 1
ATOM 1204 C C . SER A 1 158 ? 11.680 -15.017 -4.467 1.00 96.75 158 SER A C 1
ATOM 1206 O O . SER A 1 158 ? 11.481 -16.061 -3.843 1.00 96.75 158 SER A O 1
ATOM 1208 N N . ARG A 1 159 ? 12.701 -14.200 -4.168 1.00 96.56 159 ARG A N 1
ATOM 1209 C CA . ARG A 1 159 ? 13.707 -14.461 -3.120 1.00 96.56 159 ARG A CA 1
ATOM 1210 C C . ARG A 1 159 ? 13.101 -14.495 -1.714 1.00 96.56 159 ARG A C 1
ATOM 1212 O O . ARG A 1 159 ? 13.693 -15.082 -0.813 1.00 96.56 159 ARG A O 1
ATOM 1219 N N . TYR A 1 160 ? 11.916 -13.912 -1.543 1.00 97.19 160 TYR A N 1
ATOM 1220 C CA . TYR A 1 160 ? 11.149 -13.901 -0.297 1.00 97.19 160 TYR A CA 1
ATOM 1221 C C . TYR A 1 160 ? 9.965 -14.881 -0.325 1.00 97.19 160 TYR A C 1
ATOM 1223 O O . TYR A 1 160 ? 9.082 -14.808 0.527 1.00 97.19 160 TYR A O 1
ATOM 1231 N N . ASN A 1 161 ? 9.953 -15.827 -1.275 1.00 95.62 161 ASN A N 1
ATOM 1232 C CA . ASN A 1 161 ? 8.887 -16.817 -1.480 1.00 95.62 161 ASN A CA 1
ATOM 1233 C C . ASN A 1 161 ? 7.506 -16.195 -1.747 1.00 95.62 161 ASN A C 1
ATOM 1235 O O . ASN A 1 161 ? 6.480 -16.775 -1.384 1.00 95.62 161 ASN A O 1
ATOM 1239 N N . ILE A 1 162 ? 7.470 -15.016 -2.370 1.00 97.69 162 ILE A N 1
ATOM 1240 C CA . ILE A 1 162 ? 6.223 -14.365 -2.772 1.00 97.69 162 ILE A CA 1
ATOM 1241 C C . ILE A 1 162 ? 5.859 -14.879 -4.171 1.00 97.69 162 ILE A C 1
ATOM 1243 O O . ILE A 1 162 ? 6.618 -14.650 -5.115 1.00 97.69 162 ILE A O 1
ATOM 1247 N N . PRO A 1 163 ? 4.736 -15.600 -4.323 1.00 95.88 163 PRO A N 1
ATOM 1248 C CA . PRO A 1 163 ? 4.317 -16.127 -5.613 1.00 95.88 163 PRO A CA 1
ATOM 1249 C C . PRO A 1 163 ? 3.708 -15.016 -6.485 1.00 95.88 163 PRO A C 1
ATOM 1251 O O . PRO A 1 163 ? 3.144 -14.046 -5.971 1.00 95.88 163 PRO A O 1
ATOM 1254 N N . ALA A 1 164 ? 3.818 -15.153 -7.809 1.00 96.75 164 ALA A N 1
ATOM 1255 C CA . ALA A 1 164 ? 3.423 -14.116 -8.766 1.00 96.75 164 ALA A CA 1
ATOM 1256 C C . ALA A 1 164 ? 1.926 -13.763 -8.692 1.00 96.75 164 ALA A C 1
ATOM 1258 O O . ALA A 1 164 ? 1.547 -12.624 -8.935 1.00 96.75 164 ALA A O 1
ATOM 1259 N N . GLU A 1 165 ? 1.078 -14.709 -8.284 1.00 96.62 165 GLU A N 1
ATOM 1260 C CA . GLU A 1 165 ? -0.371 -14.540 -8.128 1.00 96.62 165 GLU A CA 1
ATOM 1261 C C . GLU A 1 165 ? -0.754 -13.539 -7.025 1.00 96.62 165 GLU A C 1
ATOM 1263 O O . GLU A 1 165 ? -1.915 -13.151 -6.923 1.00 96.62 165 GLU A O 1
ATOM 1268 N N . ARG A 1 166 ? 0.208 -13.131 -6.190 1.00 96.81 166 ARG A N 1
ATOM 1269 C CA . ARG A 1 166 ? 0.026 -12.151 -5.108 1.00 96.81 166 ARG A CA 1
ATOM 1270 C C . ARG A 1 166 ? 0.577 -10.769 -5.443 1.00 96.81 166 ARG A C 1
ATOM 1272 O O . ARG A 1 166 ? 0.562 -9.880 -4.589 1.00 96.81 166 ARG A O 1
ATOM 1279 N N . VAL A 1 167 ? 1.091 -10.603 -6.659 1.00 98.44 167 VAL A N 1
ATOM 1280 C CA . VAL A 1 167 ? 1.684 -9.359 -7.142 1.00 98.44 167 VAL A CA 1
ATOM 1281 C C . VAL A 1 167 ? 0.712 -8.696 -8.110 1.00 98.44 167 VAL A C 1
ATOM 1283 O O . VAL A 1 167 ? 0.351 -9.260 -9.141 1.00 98.44 167 VAL A O 1
ATOM 1286 N N . TYR A 1 168 ? 0.305 -7.476 -7.781 1.00 98.50 168 TYR A N 1
ATOM 1287 C CA . TYR A 1 168 ? -0.568 -6.647 -8.602 1.00 98.50 168 TYR A CA 1
ATOM 1288 C C . TYR A 1 168 ? 0.285 -5.580 -9.280 1.00 98.50 168 TYR A C 1
ATOM 1290 O O . TYR A 1 168 ? 0.703 -4.618 -8.642 1.00 98.50 168 TYR A O 1
ATOM 1298 N N . PHE A 1 169 ? 0.585 -5.757 -10.565 1.00 98.31 169 PHE A N 1
ATOM 1299 C CA . PHE A 1 169 ? 1.390 -4.783 -11.299 1.00 98.31 169 PHE A CA 1
ATOM 1300 C C . PHE A 1 169 ? 0.598 -3.515 -11.604 1.00 98.31 169 PHE A C 1
ATOM 1302 O O . PHE A 1 169 ? -0.440 -3.569 -12.264 1.00 98.31 169 PHE A O 1
ATOM 1309 N N . ASP A 1 170 ? 1.137 -2.382 -11.165 1.00 97.94 170 ASP A N 1
ATOM 1310 C CA . ASP A 1 170 ? 0.702 -1.054 -11.570 1.00 97.94 170 ASP A CA 1
ATOM 1311 C C . ASP A 1 170 ? 1.638 -0.556 -12.682 1.00 97.94 170 ASP A C 1
ATOM 1313 O O . ASP A 1 170 ? 2.821 -0.286 -12.434 1.00 97.94 170 ASP A O 1
ATOM 1317 N N . PRO A 1 171 ? 1.144 -0.440 -13.928 1.00 95.69 171 PRO A N 1
ATOM 1318 C CA . PRO A 1 171 ? 1.948 0.036 -15.033 1.00 95.69 171 PRO A CA 1
ATOM 1319 C C . PRO A 1 171 ? 2.217 1.538 -14.961 1.00 95.69 171 PRO A C 1
ATOM 1321 O O . PRO A 1 171 ? 2.889 2.005 -15.864 1.00 95.69 171 PRO A O 1
ATOM 1324 N N . LEU A 1 172 ? 1.737 2.285 -13.956 1.00 95.00 172 LEU A N 1
ATOM 1325 C CA . LEU A 1 172 ? 1.946 3.723 -13.745 1.00 95.00 172 LEU A CA 1
ATOM 1326 C C . LEU A 1 172 ? 1.486 4.582 -14.929 1.00 95.00 172 LEU A C 1
ATOM 1328 O O . LEU A 1 172 ? 2.290 5.287 -15.556 1.00 95.00 172 LEU A O 1
ATOM 1332 N N . VAL A 1 173 ? 0.192 4.507 -15.245 1.00 94.19 173 VAL A N 1
ATOM 1333 C CA . VAL A 1 173 ? -0.428 5.390 -16.241 1.00 94.19 173 VAL A CA 1
ATOM 1334 C C . VAL A 1 173 ? -0.330 6.847 -15.780 1.00 94.19 173 VAL A C 1
ATOM 1336 O O . VAL A 1 173 ? -0.663 7.180 -14.643 1.00 94.19 173 VAL A O 1
ATOM 1339 N N . LEU A 1 174 ? 0.148 7.727 -16.660 1.00 92.56 174 LEU A N 1
ATOM 1340 C CA . LEU A 1 174 ? 0.268 9.155 -16.359 1.00 92.56 174 LEU A CA 1
ATOM 1341 C C . LEU A 1 174 ? -0.992 9.924 -16.790 1.00 92.56 174 LEU A C 1
ATOM 1343 O O . LEU A 1 174 ? -1.723 9.470 -17.674 1.00 92.56 174 LEU A O 1
ATOM 1347 N N . PRO A 1 175 ? -1.257 11.115 -16.218 1.00 93.50 175 PRO A N 1
ATOM 1348 C CA . PRO A 1 175 ? -2.354 11.955 -16.681 1.00 93.50 175 PRO A CA 1
ATOM 1349 C C . PRO A 1 175 ? -2.226 12.269 -18.177 1.00 93.50 175 PRO A C 1
ATOM 1351 O O . PRO A 1 175 ? -1.174 12.720 -18.629 1.00 93.50 175 PRO A O 1
ATOM 1354 N N . ILE A 1 176 ? -3.322 12.136 -18.929 1.00 92.75 176 ILE A N 1
ATOM 1355 C CA . ILE A 1 176 ? -3.343 12.374 -20.386 1.00 92.75 176 ILE A CA 1
ATOM 1356 C C . ILE A 1 176 ? -2.880 13.789 -20.784 1.00 92.75 176 ILE A C 1
ATOM 1358 O O . ILE A 1 176 ? -2.375 14.006 -21.881 1.00 92.75 176 ILE A O 1
ATOM 1362 N N . GLY A 1 177 ? -3.029 14.768 -19.884 1.00 92.88 177 GLY A N 1
ATOM 1363 C CA . GLY A 1 177 ? -2.547 16.137 -20.092 1.00 92.88 177 GLY A CA 1
ATOM 1364 C C . GLY A 1 177 ? -1.024 16.294 -20.003 1.00 92.88 177 GLY A C 1
ATOM 1365 O O . GLY A 1 177 ? -0.503 17.315 -20.442 1.00 92.88 177 GLY A O 1
ATOM 1366 N N . VAL A 1 178 ? -0.321 15.309 -19.436 1.00 89.44 178 VAL A N 1
ATOM 1367 C CA . VAL A 1 178 ? 1.148 15.256 -19.359 1.00 89.44 178 VAL A CA 1
ATOM 1368 C C . VAL A 1 178 ? 1.709 14.490 -20.553 1.00 89.44 178 VAL A C 1
ATOM 1370 O O . VAL A 1 178 ? 2.675 14.935 -21.168 1.00 89.44 178 VAL A O 1
ATOM 1373 N N . ASP A 1 179 ? 1.087 13.364 -20.898 1.00 87.19 179 ASP A N 1
ATOM 1374 C CA . ASP A 1 179 ? 1.498 12.519 -22.012 1.00 87.19 179 ASP A CA 1
ATOM 1375 C C . ASP A 1 179 ? 0.270 11.906 -22.700 1.00 87.19 179 ASP A C 1
ATOM 1377 O O . ASP A 1 179 ? -0.454 11.091 -22.133 1.00 87.19 179 ASP A O 1
ATOM 1381 N N . THR A 1 180 ? 0.045 12.310 -23.951 1.00 90.12 180 THR A N 1
ATOM 1382 C CA . THR A 1 180 ? -1.099 11.863 -24.765 1.00 90.12 180 THR A CA 1
ATOM 1383 C C . THR A 1 180 ? -0.922 10.467 -25.359 1.00 90.12 180 THR A C 1
ATOM 1385 O O . THR A 1 180 ? -1.857 9.936 -25.952 1.00 90.12 180 THR A O 1
ATOM 1388 N N . THR A 1 181 ? 0.265 9.876 -25.211 1.00 86.69 181 THR A N 1
ATOM 1389 C CA . THR A 1 181 ? 0.561 8.514 -25.672 1.00 86.69 181 THR A CA 1
ATOM 1390 C C . THR A 1 181 ? 0.233 7.447 -24.625 1.00 86.69 181 THR A C 1
ATOM 1392 O O . THR A 1 181 ? 0.395 6.262 -24.894 1.00 86.69 181 THR A O 1
ATOM 1395 N N . GLN A 1 182 ? -0.253 7.859 -23.449 1.00 82.31 182 GLN A N 1
ATOM 1396 C CA . GLN A 1 182 ? -0.705 6.972 -22.379 1.00 82.31 182 GLN A CA 1
ATOM 1397 C C . GLN A 1 182 ? -2.088 6.386 -22.718 1.00 82.31 182 GLN A C 1
ATOM 1399 O O . GLN A 1 182 ? -3.055 7.138 -22.861 1.00 82.31 182 GLN A O 1
ATOM 1404 N N . GLY A 1 183 ? -2.187 5.057 -22.825 1.00 63.75 183 GLY A N 1
ATOM 1405 C CA . GLY A 1 183 ? -3.413 4.308 -23.153 1.00 63.75 183 GLY A CA 1
ATOM 1406 C C . GLY A 1 183 ? -3.163 3.200 -24.167 1.00 63.75 183 GLY A C 1
ATOM 1407 O O . GLY A 1 183 ? -4.171 2.643 -24.655 1.00 63.75 183 GLY A O 1
#

Foldseek 3Di:
DAFEQAPQACVPVVNVVCLVVVVLVVLLVVLLVSVVPHQEYEHYNDDDDDDPVSLLVSLLSSLVSNLVRDQHAYEYEDPDLSSVLSNLVSQVVPDPDDDRSHAEYEAAWLELVRLVSCLLVCLVSVHAHEYELAYPVGQDPDPVSSVVRVVSSCVSNVVSVDDPVRYHYDNPFDPCVVPVPGD

Secondary structure (DSSP, 8-state):
---EEEEEETTSHHHHHHHHTT-HHHHHHHHHHHHTT-SEEEEE---TT--HHHHHHHHHHHHHHHHHH---EEEEE-S-HHHHHHHHHHHHHT-SSSS-SEEEEEEE-S-HHHHHHHHHHHHHHT-EEEEES-BTTBS-SSHHHHHHHHHHHHHHHHTTT--GGGEEEE--PPPTTT-TT--

Mean predicted aligned error: 3.78 Å

pLDDT: mean 93.46, std 8.76, range [52.06, 98.81]

Solvent-accessible surface area (backbone atoms only — not comparable to full-atom values): 10001 Å² total; per-residue (Å²): 135,88,36,72,32,68,84,48,29,22,76,42,63,73,45,35,51,33,60,76,66,64,40,56,70,65,49,50,57,48,50,55,59,49,54,76,79,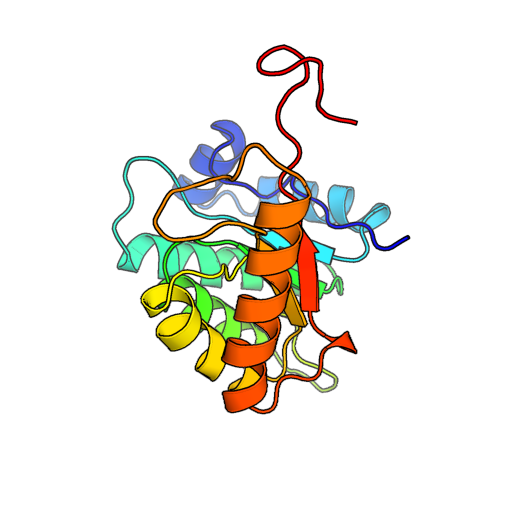26,58,28,38,34,42,29,59,59,52,103,83,70,52,72,69,53,38,30,54,49,40,36,52,51,51,51,50,47,62,73,72,46,88,63,33,28,27,43,36,48,95,45,62,68,39,42,50,42,34,49,51,44,22,50,71,69,52,84,86,80,70,57,41,42,43,31,39,37,62,39,33,39,27,66,70,45,36,69,58,44,30,56,52,36,42,73,72,66,36,30,35,34,33,40,26,23,40,89,88,43,78,56,93,45,72,74,52,25,52,51,22,45,54,48,33,52,59,55,32,43,80,39,72,44,58,71,94,42,54,45,77,37,77,72,82,61,60,57,91,81,40,78,85,60,129